Protein AF-0000000083681388 (afdb_homodimer)

Solvent-accessible surface area (backbone atoms only — not comparable to full-atom values): 16592 Å² total; per-residue (Å²): 127,52,36,58,48,80,38,60,66,46,70,80,53,80,26,41,36,34,19,36,30,42,31,74,87,40,78,47,36,31,37,36,15,14,23,80,80,47,11,24,42,32,35,26,33,61,81,77,55,39,79,72,49,76,41,78,66,55,19,16,23,26,14,38,42,68,40,76,86,48,66,34,39,38,36,23,18,28,83,58,80,48,92,85,58,45,40,26,37,34,24,36,56,90,80,60,45,76,77,48,67,42,76,81,64,95,48,38,28,36,21,42,28,50,38,61,85,36,45,38,36,36,36,22,24,62,77,30,34,34,39,32,29,39,74,62,51,74,79,75,70,70,83,68,76,50,58,45,46,46,60,38,48,60,60,58,64,72,64,78,120,128,53,36,56,51,79,39,61,66,48,70,81,54,81,27,40,37,35,18,37,29,44,31,72,88,40,78,47,36,30,36,37,15,15,24,80,79,46,11,24,43,30,35,26,33,61,80,76,57,40,79,72,49,74,41,81,64,53,18,16,24,26,14,37,43,66,42,75,86,47,66,33,38,37,38,23,17,28,83,57,79,47,92,84,59,46,40,26,36,34,25,36,56,89,80,60,45,76,77,47,67,43,77,82,65,96,48,36,28,36,21,41,28,48,38,60,86,38,46,36,36,37,36,22,23,62,79,27,34,34,40,32,28,39,73,63,53,74,78,72,71,69,83,69,76,52,58,46,47,46,57,40,48,60,57,57,63,71,63,78,118

Foldseek 3Di:
DDDPPDFADQPPAPADWQEKDQDPVDNQWIWTWGADVRQWIWIARRVVSDTPDIDRLQFGWQEWDAQPVFQKIKTAGADHPDPPHARIWIAHPPVRDTDDHHHDAPHGWHYWDADPVRQKMWTQGPVRDIDIDRDNDPDPPPPDPPPVVVVVVVVVVVPDD/DDPPPPFADQPPAPADWQEKDQDPVDNQWIWTWGADVRQWIWIGRRVVSDTPDIDRLQFGWQEWDAQPVAQKIKTAGADHPDPPHARIWIAHPPVRDTDDHHHDAPHGWHYWDADPV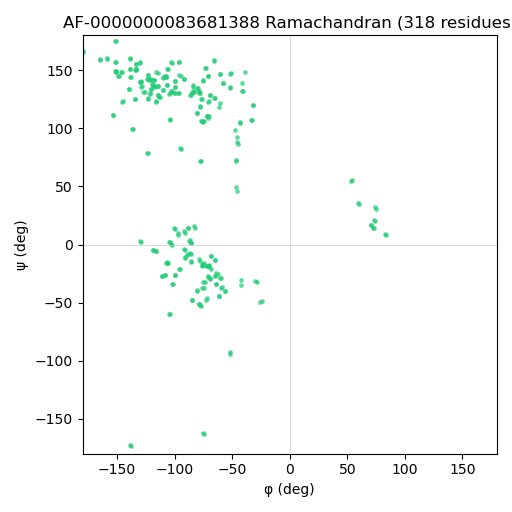RQKMWTQGPVRDIDIDRDNDPPPPPPPPPPVVVVVVVVVVVPDD

Organism: NCBI:txid97028

Structure (mmCIF, N/CA/C/O backbone):
data_AF-0000000083681388-model_v1
#
loop_
_entity.id
_entity.type
_entity.pdbx_description
1 polymer 'Cell division cycle 20.5 cofactor of APC complex-like'
#
loop_
_atom_site.group_PDB
_atom_site.id
_atom_site.type_symbol
_atom_site.label_atom_id
_atom_site.label_alt_id
_atom_site.label_comp_id
_atom_site.label_asym_id
_atom_site.label_entity_id
_atom_site.label_seq_id
_atom_site.pdbx_PDB_ins_code
_atom_site.Cartn_x
_atom_site.Cartn_y
_atom_site.Cartn_z
_atom_site.occupancy
_atom_site.B_iso_or_equiv
_atom_site.auth_seq_id
_atom_site.auth_comp_id
_atom_site.auth_asym_id
_atom_site.auth_atom_id
_atom_site.pdbx_PDB_model_num
ATOM 1 N N . MET A 1 1 ? -13.664 19.328 5.305 1 22.48 1 MET A N 1
ATOM 2 C CA . MET A 1 1 ? -13.195 17.969 5.566 1 22.48 1 MET A CA 1
ATOM 3 C C . MET A 1 1 ? -14.336 16.953 5.441 1 22.48 1 MET A C 1
ATOM 5 O O . MET A 1 1 ? -15.258 16.953 6.258 1 22.48 1 MET A O 1
ATOM 9 N N . TYR A 1 2 ? -14.945 16.656 4.312 1 31.7 2 TYR A N 1
ATOM 10 C CA . TYR A 1 2 ? -16.109 15.953 3.775 1 31.7 2 TYR A CA 1
ATOM 11 C C . TYR A 1 2 ? -16.359 14.656 4.535 1 31.7 2 TYR A C 1
ATOM 13 O O . TYR A 1 2 ? -15.453 14.117 5.18 1 31.7 2 TYR A O 1
ATOM 21 N N . SER A 1 3 ? -17.734 14.211 4.66 1 33.78 3 SER A N 1
ATOM 22 C CA . SER A 1 3 ? -18.406 13.102 5.328 1 33.78 3 SER A CA 1
ATOM 23 C C . SER A 1 3 ? -17.656 11.789 5.098 1 33.78 3 SER A C 1
ATOM 25 O O . SER A 1 3 ? -17.406 11.406 3.955 1 33.78 3 SER A O 1
ATOM 27 N N . SER A 1 4 ? -16.703 11.445 5.863 1 37.91 4 SER A N 1
ATOM 28 C CA . SER A 1 4 ? -16.078 10.125 5.898 1 37.91 4 SER A CA 1
ATOM 29 C C . SER A 1 4 ? -17.125 9.016 5.91 1 37.91 4 SER A C 1
ATOM 31 O O . SER A 1 4 ? -17.828 8.828 6.91 1 37.91 4 SER A O 1
ATOM 33 N N . ASN A 1 5 ? -18.219 9.047 5.039 1 39.97 5 ASN A N 1
ATOM 34 C CA . ASN A 1 5 ? -19.156 7.922 4.98 1 39.97 5 ASN A CA 1
ATOM 35 C C . ASN A 1 5 ? -18.453 6.594 5.23 1 39.97 5 ASN A C 1
ATOM 37 O O . ASN A 1 5 ? -17.344 6.375 4.734 1 39.97 5 ASN A O 1
ATOM 41 N N . PHE A 1 6 ? -18.766 6.082 6.484 1 46.38 6 PHE A N 1
ATOM 42 C CA . PHE A 1 6 ? -18.328 4.734 6.836 1 46.38 6 PHE A CA 1
ATOM 43 C C . PHE A 1 6 ? -18.656 3.756 5.711 1 46.38 6 PHE A C 1
ATOM 45 O O . PHE A 1 6 ? -19.781 3.697 5.234 1 46.38 6 PHE A O 1
ATOM 52 N N . LEU A 1 7 ? -17.797 3.438 4.902 1 49.69 7 LEU A N 1
ATOM 53 C CA . LEU A 1 7 ? -17.719 2.297 3.994 1 49.69 7 LEU A CA 1
ATOM 54 C C . LEU A 1 7 ? -17.938 0.989 4.746 1 49.69 7 LEU A C 1
ATOM 56 O O . LEU A 1 7 ? -17.859 0.955 5.977 1 49.69 7 LEU A O 1
ATOM 60 N N . HIS A 1 8 ? -18.516 -0.03 4.211 1 55.53 8 HIS A N 1
ATOM 61 C CA . HIS A 1 8 ? -18.641 -1.422 4.633 1 55.53 8 HIS A CA 1
ATOM 62 C C . HIS A 1 8 ? -17.406 -1.861 5.418 1 55.53 8 HIS A C 1
ATOM 64 O O . HIS A 1 8 ? -16.312 -1.312 5.23 1 55.53 8 HIS A O 1
ATOM 70 N N . CYS A 1 9 ? -17.719 -2.262 6.711 1 59 9 CYS A N 1
ATOM 71 C CA . CYS A 1 9 ? -16.688 -2.967 7.449 1 59 9 CYS A CA 1
ATOM 72 C C . CYS A 1 9 ? -16.578 -4.414 6.992 1 59 9 CYS A C 1
ATOM 74 O O . CYS A 1 9 ? -17.578 -5.125 6.922 1 59 9 CYS A O 1
ATOM 76 N N . PHE A 1 10 ? -15.539 -4.66 6.285 1 65.19 10 PHE A N 1
ATOM 77 C CA . PHE A 1 10 ? -15.266 -6.059 5.98 1 65.19 10 PHE A CA 1
ATOM 78 C C . PHE A 1 10 ? -14.773 -6.797 7.219 1 65.19 10 PHE A C 1
ATOM 80 O O . PHE A 1 10 ? -13.789 -6.387 7.84 1 65.19 10 PHE A O 1
ATOM 87 N N . LYS A 1 11 ? -15.641 -7.703 7.715 1 65.81 11 LYS A N 1
ATOM 88 C CA . LYS A 1 11 ? -15.289 -8.438 8.93 1 65.81 11 LYS A CA 1
ATOM 89 C C . LYS A 1 11 ? -14.789 -9.844 8.594 1 65.81 11 LYS A C 1
ATOM 91 O O . LYS A 1 11 ? -14.672 -10.695 9.477 1 65.81 11 LYS A O 1
ATOM 96 N N . ASP A 1 12 ? -14.492 -10.047 7.387 1 67.88 12 ASP A N 1
ATOM 97 C CA . ASP A 1 12 ? -14.227 -11.445 7.074 1 67.88 12 ASP A CA 1
ATOM 98 C C . ASP A 1 12 ? -12.742 -11.773 7.211 1 67.88 12 ASP A C 1
ATOM 100 O O . ASP A 1 12 ? -12.328 -12.922 7.012 1 67.88 12 ASP A O 1
ATOM 104 N N . HIS A 1 13 ? -11.953 -10.781 7.488 1 71.25 13 HIS A N 1
ATOM 105 C CA . HIS A 1 13 ? -10.578 -11.148 7.797 1 71.25 13 HIS A CA 1
ATOM 106 C C . HIS A 1 13 ? -10.453 -11.656 9.227 1 71.25 13 HIS A C 1
ATOM 108 O O . HIS A 1 13 ? -11.086 -11.117 10.141 1 71.25 13 HIS A O 1
ATOM 114 N N . ARG A 1 14 ? -9.836 -12.727 9.445 1 72.5 14 ARG A N 1
ATOM 115 C CA . ARG A 1 14 ? -9.625 -13.32 10.758 1 72.5 14 ARG A CA 1
ATOM 116 C C . ARG A 1 14 ? -8.383 -12.75 11.43 1 72.5 14 ARG A C 1
ATOM 118 O O . ARG A 1 14 ? -7.945 -13.242 12.469 1 72.5 14 ARG A O 1
ATOM 125 N N . ALA A 1 15 ? -7.738 -11.852 10.781 1 80.56 15 ALA A N 1
ATOM 126 C CA . ALA A 1 15 ? -6.547 -11.164 11.273 1 80.56 15 ALA A CA 1
ATOM 127 C C . ALA A 1 15 ? -6.449 -9.758 10.688 1 80.56 15 ALA A C 1
ATOM 129 O O . ALA A 1 15 ? -7.297 -9.344 9.898 1 80.56 15 ALA A O 1
ATOM 130 N N . ALA A 1 16 ? -5.445 -9.047 11.18 1 85.5 16 ALA A N 1
ATOM 131 C CA . ALA A 1 16 ? -5.211 -7.691 10.688 1 85.5 16 ALA A CA 1
ATOM 132 C C . ALA A 1 16 ? -5.129 -7.664 9.164 1 85.5 16 ALA A C 1
ATOM 134 O O . ALA A 1 16 ? -4.547 -8.562 8.547 1 85.5 16 ALA A O 1
ATOM 135 N N . VAL A 1 17 ? -5.781 -6.715 8.547 1 92.5 17 VAL A N 1
ATOM 136 C CA . VAL A 1 17 ? -5.625 -6.438 7.121 1 92.5 17 VAL A CA 1
ATOM 137 C C . VAL A 1 17 ? -4.324 -5.668 6.883 1 92.5 17 VAL A C 1
ATOM 139 O O . VAL A 1 17 ? -4.148 -4.562 7.398 1 92.5 17 VAL A O 1
ATOM 142 N N . LYS A 1 18 ? -3.41 -6.227 6.117 1 94.06 18 LYS A N 1
ATOM 143 C CA . LYS A 1 18 ? -2.072 -5.652 5.996 1 94.06 18 LYS A CA 1
ATOM 144 C C . LYS A 1 18 ? -1.884 -4.98 4.637 1 94.06 18 LYS A C 1
ATOM 146 O O . LYS A 1 18 ? -0.944 -4.207 4.449 1 94.06 18 LYS A O 1
ATOM 151 N N . ALA A 1 19 ? -2.725 -5.262 3.736 1 97.25 19 ALA A N 1
ATOM 152 C CA . ALA A 1 19 ? -2.594 -4.691 2.398 1 97.25 19 ALA A CA 1
ATOM 153 C C . ALA A 1 19 ? -3.965 -4.43 1.777 1 97.25 19 ALA A C 1
ATOM 155 O O . ALA A 1 19 ? -4.914 -5.176 2.025 1 97.25 19 ALA A O 1
ATOM 156 N N . LEU A 1 20 ? -4.008 -3.428 0.99 1 97.12 20 LEU A N 1
ATOM 157 C CA . LEU A 1 20 ? -5.18 -3.049 0.21 1 97.12 20 LEU A CA 1
ATOM 158 C C . LEU A 1 20 ? -4.781 -2.637 -1.203 1 97.12 20 LEU A C 1
ATOM 160 O O . LEU A 1 20 ? -3.754 -1.987 -1.398 1 97.12 20 LEU A O 1
ATOM 164 N N . ALA A 1 21 ? -5.602 -2.957 -2.133 1 98.31 21 ALA A N 1
ATOM 165 C CA . ALA A 1 21 ? -5.414 -2.494 -3.506 1 98.31 21 ALA A CA 1
ATOM 166 C C . ALA A 1 21 ? -6.746 -2.428 -4.25 1 98.31 21 ALA A C 1
ATOM 168 O O . ALA A 1 21 ? -7.348 -3.461 -4.547 1 98.31 21 ALA A O 1
ATOM 169 N N . TRP A 1 22 ? -7.156 -1.241 -4.539 1 97 22 TRP A N 1
ATOM 170 C CA . TRP A 1 22 ? -8.375 -1.052 -5.324 1 97 22 TRP A CA 1
ATOM 171 C C . TRP A 1 22 ? -8.109 -1.304 -6.805 1 97 22 TRP A C 1
ATOM 173 O O . TRP A 1 22 ? -7.152 -0.768 -7.371 1 97 22 TRP A O 1
ATOM 183 N N . CYS A 1 23 ? -8.984 -2.133 -7.387 1 96.69 23 CYS A N 1
ATOM 184 C CA . CYS A 1 23 ? -8.781 -2.533 -8.773 1 96.69 23 CYS A CA 1
ATOM 185 C C . CYS A 1 23 ? -8.906 -1.337 -9.711 1 96.69 23 CYS A C 1
ATOM 187 O O . CYS A 1 23 ? -9.914 -0.632 -9.695 1 96.69 23 CYS A O 1
ATOM 189 N N . PRO A 1 24 ? -7.879 -1.09 -10.57 1 94.19 24 PRO A N 1
ATOM 190 C CA . PRO A 1 24 ? -7.906 0.104 -11.414 1 94.19 24 PRO A CA 1
ATOM 191 C C . PRO A 1 24 ? -8.883 -0.025 -12.586 1 94.19 24 PRO A C 1
ATOM 193 O O . PRO A 1 24 ? -9.281 0.982 -13.18 1 94.19 24 PRO A O 1
ATOM 196 N N . TYR A 1 25 ? -9.289 -1.147 -12.922 1 91.38 25 TYR A N 1
ATOM 197 C CA . TYR A 1 25 ? -10.109 -1.286 -14.117 1 91.38 25 TYR A CA 1
ATOM 198 C C . TYR A 1 25 ? -11.5 -1.793 -13.758 1 91.38 25 TYR A C 1
ATOM 200 O O . TYR A 1 25 ? -12.352 -1.958 -14.641 1 91.38 25 TYR A O 1
ATOM 208 N N . ASP A 1 26 ? -11.742 -2.127 -12.562 1 93.06 26 ASP A N 1
ATOM 209 C CA . ASP A 1 26 ? -13.055 -2.496 -12.047 1 93.06 26 ASP A CA 1
ATOM 210 C C . ASP A 1 26 ? -13.312 -1.842 -10.688 1 93.06 26 ASP A C 1
ATOM 212 O O . ASP A 1 26 ? -12.914 -2.373 -9.648 1 93.06 26 ASP A O 1
ATOM 216 N N . SER A 1 27 ? -14.016 -0.81 -10.641 1 92.88 27 SER A N 1
ATOM 217 C CA . SER A 1 27 ? -14.188 0.011 -9.445 1 92.88 27 SER A CA 1
ATOM 218 C C . SER A 1 27 ? -14.977 -0.731 -8.367 1 92.88 27 SER A C 1
ATOM 220 O O . SER A 1 27 ? -15.016 -0.305 -7.215 1 92.88 27 SER A O 1
ATOM 222 N N . ALA A 1 28 ? -15.531 -1.827 -8.68 1 93 28 ALA A N 1
ATOM 223 C CA . ALA A 1 28 ? -16.312 -2.596 -7.715 1 93 28 ALA A CA 1
ATOM 224 C C . ALA A 1 28 ? -15.422 -3.576 -6.953 1 93 28 ALA A C 1
ATOM 226 O O . ALA A 1 28 ? -15.852 -4.176 -5.965 1 93 28 ALA A O 1
ATOM 227 N N . VAL A 1 29 ? -14.219 -3.711 -7.363 1 95.56 29 VAL A N 1
ATOM 228 C CA . VAL A 1 29 ? -13.398 -4.785 -6.805 1 95.56 29 VAL A CA 1
ATOM 229 C C . VAL A 1 29 ? -12.266 -4.191 -5.973 1 95.56 29 VAL A C 1
ATOM 231 O O . VAL A 1 29 ? -11.531 -3.322 -6.441 1 95.56 29 VAL A O 1
ATOM 234 N N . LEU A 1 30 ? -12.18 -4.66 -4.742 1 95.75 30 LEU A N 1
ATOM 235 C CA . LEU A 1 30 ? -11.102 -4.336 -3.809 1 95.75 30 LEU A CA 1
ATOM 236 C C . LEU A 1 30 ? -10.383 -5.602 -3.354 1 95.75 30 LEU A C 1
ATOM 238 O O . LEU A 1 30 ? -11.016 -6.582 -2.973 1 95.75 30 LEU A O 1
ATOM 242 N N . ALA A 1 31 ? -9.062 -5.547 -3.447 1 97.31 31 ALA A N 1
ATOM 243 C CA . ALA A 1 31 ? -8.266 -6.652 -2.92 1 97.31 31 ALA A CA 1
ATOM 244 C C . ALA A 1 31 ? -7.699 -6.312 -1.547 1 97.31 31 ALA A C 1
ATOM 246 O O . ALA A 1 31 ? -7.285 -5.176 -1.305 1 97.31 31 ALA A O 1
ATOM 247 N N . SER A 1 32 ? -7.688 -7.289 -0.66 1 95.94 32 SER A N 1
ATOM 248 C CA . SER A 1 32 ? -7.062 -7.137 0.651 1 95.94 32 SER A CA 1
ATOM 249 C C . SER A 1 32 ? -6.18 -8.336 0.983 1 95.94 32 SER A C 1
ATOM 251 O O . SER A 1 32 ? -6.355 -9.422 0.424 1 95.94 32 SER A O 1
ATOM 253 N N . GLY A 1 33 ? -5.184 -8.086 1.757 1 96.12 33 GLY A N 1
ATOM 254 C CA . GLY A 1 33 ? -4.266 -9.117 2.225 1 96.12 33 GLY A CA 1
ATOM 255 C C . GLY A 1 33 ? -4.25 -9.258 3.734 1 96.12 33 GLY A C 1
ATOM 256 O O . GLY A 1 33 ? -4.188 -8.266 4.457 1 96.12 33 GLY A O 1
ATOM 257 N N . GLY A 1 34 ? -4.246 -10.5 4.145 1 93.75 34 GLY A N 1
ATOM 258 C CA . GLY A 1 34 ? -4.316 -10.789 5.566 1 93.75 34 GLY A CA 1
ATOM 259 C C . GLY A 1 34 ? -2.957 -11.031 6.195 1 93.75 34 GLY A C 1
ATOM 260 O O . GLY A 1 34 ? -2.027 -11.477 5.52 1 93.75 34 GLY A O 1
ATOM 261 N N . GLY A 1 35 ? -2.879 -10.844 7.441 1 92.44 35 GLY A N 1
ATOM 262 C CA . GLY A 1 35 ? -1.672 -11.102 8.211 1 92.44 35 GLY A CA 1
ATOM 263 C C . GLY A 1 35 ? -1.422 -12.586 8.438 1 92.44 35 GLY A C 1
ATOM 264 O O . GLY A 1 35 ? -1.953 -13.43 7.715 1 92.44 35 GLY A O 1
ATOM 265 N N . THR A 1 36 ? -0.554 -12.844 9.43 1 91.62 36 THR A N 1
ATOM 266 C CA . THR A 1 36 ? -0.012 -14.172 9.68 1 91.62 36 THR A CA 1
ATOM 267 C C . THR A 1 36 ? -1.133 -15.164 9.977 1 91.62 36 THR A C 1
ATOM 269 O O . THR A 1 36 ? -1.088 -16.312 9.531 1 91.62 36 THR A O 1
ATOM 272 N N . ASP A 1 37 ? -2.146 -14.766 10.664 1 91.19 37 ASP A N 1
ATOM 273 C CA . ASP A 1 37 ? -3.186 -15.695 11.094 1 91.19 37 ASP A CA 1
ATOM 274 C C . ASP A 1 37 ? -4.242 -15.875 10.008 1 91.19 37 ASP A C 1
ATOM 276 O O . ASP A 1 37 ? -5.043 -16.812 10.07 1 91.19 37 ASP A O 1
ATOM 280 N N . ASP A 1 38 ? -4.344 -15.102 9.008 1 90.31 38 ASP A N 1
ATOM 281 C CA . ASP A 1 38 ? -5.297 -15.188 7.902 1 90.31 38 ASP A CA 1
ATOM 282 C C . ASP A 1 38 ? -4.625 -15.711 6.633 1 90.31 38 ASP A C 1
ATOM 284 O O . ASP A 1 38 ? -4.996 -16.766 6.117 1 90.31 38 ASP A O 1
ATOM 288 N N . ARG A 1 39 ? -3.555 -14.992 6.082 1 94.94 39 ARG A N 1
ATOM 289 C CA . ARG A 1 39 ? -2.652 -15.383 5 1 94.94 39 ARG A CA 1
ATOM 290 C C . ARG A 1 39 ? -3.363 -15.352 3.652 1 94.94 39 ARG A C 1
ATOM 292 O O . ARG A 1 39 ? -2.848 -15.867 2.66 1 94.94 39 ARG A O 1
ATOM 299 N N . CYS A 1 40 ? -4.516 -14.75 3.559 1 95.62 40 CYS A N 1
ATOM 300 C CA . CYS A 1 40 ? -5.316 -14.828 2.34 1 95.62 40 CYS A CA 1
ATOM 301 C C . CYS A 1 40 ? -5.301 -13.5 1.594 1 95.62 40 CYS A C 1
ATOM 303 O O . CYS A 1 40 ? -5.273 -12.438 2.213 1 95.62 40 CYS A O 1
ATOM 305 N N . ILE A 1 41 ? -5.316 -13.648 0.329 1 97.06 41 ILE A N 1
ATOM 306 C CA . ILE A 1 41 ? -5.816 -12.562 -0.505 1 97.06 41 ILE A CA 1
ATOM 307 C C . ILE A 1 41 ? -7.332 -12.672 -0.651 1 97.06 41 ILE A C 1
ATOM 309 O O . ILE A 1 41 ? -7.848 -13.734 -1.009 1 97.06 41 ILE A O 1
ATOM 313 N N . LYS A 1 42 ? -7.98 -11.656 -0.397 1 95.25 42 LYS A N 1
ATOM 314 C CA . LYS A 1 42 ? -9.43 -11.625 -0.588 1 95.25 42 LYS A CA 1
ATOM 315 C C . LYS A 1 42 ? -9.828 -10.531 -1.581 1 95.25 42 LYS A C 1
ATOM 317 O O . LYS A 1 42 ? -9.266 -9.438 -1.565 1 95.25 42 LYS A O 1
ATOM 322 N N . LEU A 1 43 ? -10.672 -10.906 -2.461 1 95.56 43 LEU A N 1
ATOM 323 C CA . LEU A 1 43 ? -11.336 -9.922 -3.314 1 95.56 43 LEU A CA 1
ATOM 324 C C . LEU A 1 43 ? -12.734 -9.609 -2.797 1 95.56 43 LEU A C 1
ATOM 326 O O . LEU A 1 43 ? -13.484 -10.516 -2.422 1 95.56 43 LEU A O 1
ATOM 330 N N . TRP A 1 44 ? -12.992 -8.336 -2.795 1 92.38 44 TRP A N 1
ATOM 331 C CA . TRP A 1 44 ? -14.273 -7.863 -2.285 1 92.38 44 TRP A CA 1
ATOM 332 C C . TRP A 1 44 ? -15.039 -7.102 -3.361 1 92.38 44 TRP A C 1
ATOM 334 O O . TRP A 1 44 ? -14.438 -6.402 -4.184 1 92.38 44 TRP A O 1
ATOM 344 N N . ASN A 1 45 ? -16.391 -7.32 -3.355 1 90.25 45 ASN A N 1
ATOM 345 C CA . ASN A 1 45 ? -17.234 -6.312 -3.984 1 90.25 45 ASN A CA 1
ATOM 346 C C . ASN A 1 45 ? -17.359 -5.062 -3.117 1 90.25 45 ASN A C 1
ATOM 348 O O . ASN A 1 45 ? -18.031 -5.086 -2.08 1 90.25 45 ASN A O 1
ATOM 352 N N . ALA A 1 46 ? -16.734 -4.066 -3.486 1 85.31 46 ALA A N 1
ATOM 353 C CA . ALA A 1 46 ? -16.625 -2.857 -2.676 1 85.31 46 ALA A CA 1
ATOM 354 C C . ALA A 1 46 ? -17.984 -2.193 -2.494 1 85.31 46 ALA A C 1
ATOM 356 O O . ALA A 1 46 ? -18.219 -1.521 -1.488 1 85.31 46 ALA A O 1
ATOM 357 N N . GLN A 1 47 ? -18.828 -2.369 -3.367 1 81.31 47 GLN A N 1
ATOM 358 C CA . GLN A 1 47 ? -20.156 -1.756 -3.324 1 81.31 47 GLN A CA 1
ATOM 359 C C . GLN A 1 47 ? -21.094 -2.535 -2.406 1 81.31 47 GLN A C 1
ATOM 361 O O . GLN A 1 47 ? -21.828 -1.943 -1.625 1 81.31 47 GLN A O 1
ATOM 366 N N . LYS A 1 48 ? -20.969 -3.797 -2.459 1 81.38 48 LYS A N 1
ATOM 367 C CA . LYS A 1 4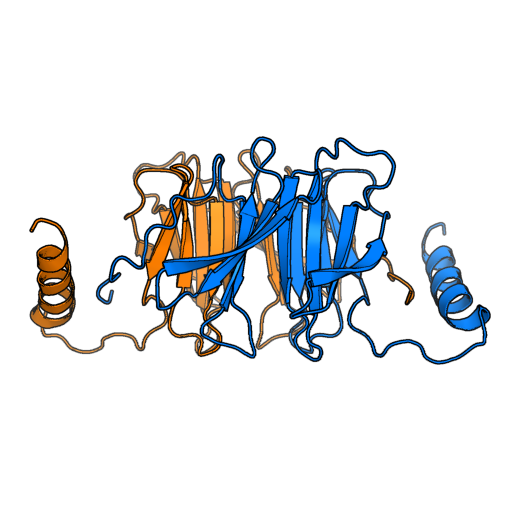8 ? -21.891 -4.645 -1.712 1 81.38 48 LYS A CA 1
ATOM 368 C C . LYS A 1 48 ? -21.297 -5.055 -0.368 1 81.38 48 LYS A C 1
ATOM 370 O O . LYS A 1 48 ? -22.016 -5.488 0.532 1 81.38 48 LYS A O 1
ATOM 375 N N . GLY A 1 49 ? -20.016 -4.973 -0.311 1 81.25 49 GLY A N 1
ATOM 376 C CA . GLY A 1 49 ? -19.344 -5.398 0.908 1 81.25 49 GLY A CA 1
ATOM 377 C C . GLY A 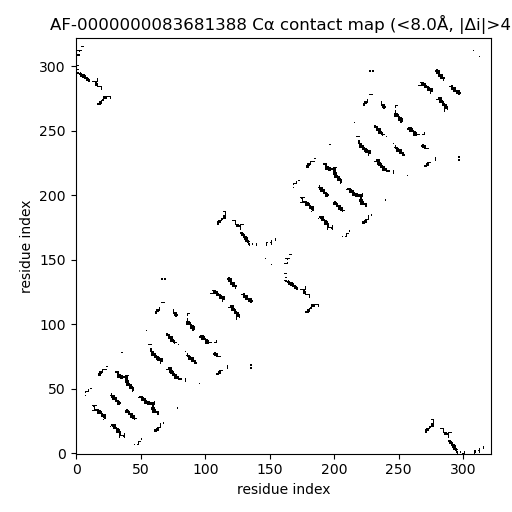1 49 ? -19.297 -6.906 1.068 1 81.25 49 GLY A C 1
ATOM 378 O O . GLY A 1 49 ? -19.422 -7.422 2.182 1 81.25 49 GLY A O 1
ATOM 379 N N . THR A 1 50 ? -19.25 -7.547 -0.002 1 85.81 50 THR A N 1
ATOM 380 C CA . THR A 1 50 ? -19.219 -9.008 0.041 1 85.81 50 THR A CA 1
ATOM 381 C C . THR A 1 50 ? -17.891 -9.539 -0.5 1 85.81 50 THR A C 1
ATOM 383 O O . THR A 1 50 ? -17.312 -8.945 -1.405 1 85.81 50 THR A O 1
ATOM 386 N N . ASN A 1 51 ? -17.531 -10.664 0.107 1 90.44 51 ASN A N 1
ATOM 387 C CA . ASN A 1 51 ? -16.328 -11.352 -0.349 1 90.44 51 ASN A CA 1
ATOM 388 C C . ASN A 1 51 ? -16.578 -12.109 -1.652 1 90.44 51 ASN A C 1
ATOM 390 O O . ASN A 1 51 ? -17.531 -12.891 -1.754 1 90.44 51 ASN A O 1
ATOM 394 N N . ILE A 1 52 ? -15.781 -11.844 -2.68 1 92.56 52 ILE A N 1
ATOM 395 C CA . ILE A 1 52 ? -15.883 -12.492 -3.98 1 92.56 52 ILE A CA 1
ATOM 396 C C . ILE A 1 52 ? -15.102 -13.812 -3.957 1 92.56 52 ILE A C 1
ATOM 398 O O . ILE A 1 52 ? -15.609 -14.844 -4.402 1 92.56 52 ILE A O 1
ATOM 402 N N . CYS A 1 53 ? -13.891 -13.82 -3.479 1 93.94 53 CYS A N 1
ATOM 403 C CA . CYS A 1 53 ? -13.07 -15.023 -3.365 1 93.94 53 CYS A CA 1
ATOM 404 C C . CYS A 1 53 ? -11.969 -14.828 -2.322 1 93.94 53 CYS A C 1
ATOM 406 O O . CYS A 1 53 ? -11.711 -13.711 -1.89 1 93.94 53 CYS A O 1
ATOM 408 N N . SER A 1 54 ? -11.453 -15.914 -1.862 1 95.38 54 SER A N 1
ATOM 409 C CA . SER A 1 54 ? -10.367 -15.984 -0.896 1 95.38 54 SER A CA 1
ATOM 410 C C . SER A 1 54 ? -9.312 -17 -1.321 1 95.38 54 SER A C 1
ATOM 412 O O . SER A 1 54 ? -9.641 -18.172 -1.578 1 95.38 54 SER A O 1
ATOM 414 N N . ILE A 1 55 ? -8.102 -16.516 -1.382 1 95.94 55 ILE A N 1
ATOM 415 C CA . ILE A 1 55 ? -6.992 -17.375 -1.788 1 95.94 55 ILE A CA 1
ATOM 416 C C . ILE A 1 55 ? -6 -17.516 -0.636 1 95.94 55 ILE A C 1
ATOM 418 O O . ILE A 1 55 ? -5.461 -16.516 -0.148 1 95.94 55 ILE A O 1
ATOM 422 N N . ASP A 1 56 ? -5.773 -18.703 -0.266 1 95.44 56 ASP A N 1
ATOM 423 C CA . ASP A 1 56 ? -4.73 -18.938 0.728 1 95.44 56 ASP A CA 1
ATOM 424 C C . ASP A 1 56 ? -3.346 -18.938 0.085 1 95.44 56 ASP A C 1
ATOM 426 O O . ASP A 1 56 ? -3.008 -19.844 -0.679 1 95.44 56 ASP A O 1
ATOM 430 N N . THR A 1 57 ? -2.574 -17.969 0.432 1 95.5 57 THR A N 1
ATOM 431 C CA . THR A 1 57 ? -1.247 -17.859 -0.165 1 95.5 57 THR A CA 1
ATOM 432 C C . THR A 1 57 ? -0.214 -18.609 0.672 1 95.5 57 THR A C 1
ATOM 434 O O . THR A 1 57 ? 0.947 -18.734 0.275 1 95.5 57 THR A O 1
ATOM 437 N N . LYS A 1 58 ? -0.589 -19.047 1.894 1 95.19 58 LYS A N 1
ATOM 438 C CA . LYS A 1 58 ? 0.26 -19.766 2.842 1 95.19 58 LYS A CA 1
ATOM 439 C C . LYS A 1 58 ? 1.326 -18.844 3.43 1 95.19 58 LYS A C 1
ATOM 441 O O . LYS A 1 58 ? 2.336 -19.312 3.959 1 95.19 58 LYS A O 1
ATOM 446 N N . ALA A 1 59 ? 1.158 -17.578 3.305 1 95.69 59 ALA A N 1
ATOM 447 C CA . ALA A 1 59 ? 2.066 -16.562 3.838 1 95.69 59 ALA A CA 1
ATOM 448 C C . ALA A 1 59 ? 1.32 -15.273 4.164 1 95.69 59 ALA A C 1
ATOM 450 O O . ALA A 1 59 ? 0.231 -15.031 3.641 1 95.69 59 ALA A O 1
ATOM 451 N N . GLN A 1 60 ? 1.886 -14.477 5.055 1 95.19 60 GLN A N 1
ATOM 452 C CA . GLN A 1 60 ? 1.343 -13.141 5.277 1 95.19 60 GLN A CA 1
ATOM 453 C C . GLN A 1 60 ? 1.338 -12.328 3.984 1 95.19 60 GLN A C 1
ATOM 455 O O . GLN A 1 60 ? 2.293 -12.383 3.207 1 95.19 60 GLN A O 1
ATOM 460 N N . VAL A 1 61 ? 0.273 -11.578 3.734 1 96.44 61 VAL A N 1
ATOM 461 C CA . VAL A 1 61 ? 0.18 -10.719 2.557 1 96.44 61 VAL A CA 1
ATOM 462 C C . VAL A 1 61 ? 0.396 -9.266 2.961 1 96.44 61 VAL A C 1
ATOM 464 O O . VAL A 1 61 ? -0.509 -8.625 3.5 1 96.44 61 VAL A O 1
ATOM 467 N N . CYS A 1 62 ? 1.583 -8.703 2.604 1 96.75 62 CYS A N 1
ATOM 468 C CA . CYS A 1 62 ? 2.008 -7.414 3.137 1 96.75 62 CYS A CA 1
ATOM 469 C C . CYS A 1 62 ? 1.884 -6.32 2.08 1 96.75 62 CYS A C 1
ATOM 471 O O . CYS A 1 62 ? 1.923 -5.133 2.402 1 96.75 62 CYS A O 1
ATOM 473 N N . GLY A 1 63 ? 1.757 -6.652 0.863 1 97.69 63 GLY A N 1
ATOM 474 C CA . GLY A 1 63 ? 1.614 -5.711 -0.236 1 97.69 63 GLY A CA 1
ATOM 475 C C . GLY A 1 63 ? 0.77 -6.25 -1.376 1 97.69 63 GLY A C 1
ATOM 476 O O . GLY A 1 63 ? 0.823 -7.441 -1.686 1 97.69 63 GLY A O 1
ATOM 477 N N . LEU A 1 64 ? 0.064 -5.383 -1.956 1 98.44 64 LEU A N 1
ATOM 478 C CA . LEU A 1 64 ? -0.743 -5.672 -3.137 1 98.44 64 LEU A CA 1
ATOM 479 C C . LEU A 1 64 ? -0.655 -4.531 -4.145 1 98.44 64 LEU A C 1
ATOM 481 O O . LEU A 1 64 ? -0.69 -3.357 -3.77 1 98.44 64 LEU A O 1
ATOM 485 N N . GLN A 1 65 ? -0.458 -4.898 -5.363 1 97.94 65 GLN A N 1
ATOM 486 C CA . GLN A 1 65 ? -0.44 -3.914 -6.441 1 97.94 65 GLN A CA 1
ATOM 487 C C . GLN A 1 65 ? -1.029 -4.492 -7.727 1 97.94 65 GLN A C 1
ATOM 489 O O . GLN A 1 65 ? -0.546 -5.508 -8.234 1 97.94 65 GLN A O 1
ATOM 494 N N . TRP A 1 66 ? -2.064 -3.836 -8.258 1 97.69 66 TRP A N 1
ATOM 495 C CA . TRP A 1 66 ? -2.607 -4.223 -9.555 1 97.69 66 TRP A CA 1
ATOM 496 C C . TRP A 1 66 ? -1.691 -3.771 -10.688 1 97.69 66 TRP A C 1
ATOM 498 O O . TRP A 1 66 ? -1.128 -2.674 -10.641 1 97.69 66 TRP A O 1
ATOM 508 N N . ASN A 1 67 ? -1.6 -4.652 -11.695 1 94.75 67 ASN A N 1
ATOM 509 C CA . ASN A 1 67 ? -1.001 -4.227 -12.953 1 94.75 67 ASN A CA 1
ATOM 510 C C . ASN A 1 67 ? -1.908 -3.258 -13.703 1 94.75 67 ASN A C 1
ATOM 512 O O . ASN A 1 67 ? -3.053 -3.588 -14.016 1 94.75 67 ASN A O 1
ATOM 516 N N . LYS A 1 68 ? -1.354 -2.139 -13.953 1 92.81 68 LYS A N 1
ATOM 517 C CA . LYS A 1 68 ? -2.143 -1.088 -14.594 1 92.81 68 LYS A CA 1
ATOM 518 C C . LYS A 1 68 ? -2.482 -1.453 -16.031 1 92.81 68 LYS A C 1
ATOM 520 O O . LYS A 1 68 ? -3.441 -0.928 -16.609 1 92.81 68 LYS A O 1
ATOM 525 N N . HIS A 1 69 ? -1.788 -2.322 -16.641 1 91.12 69 HIS A N 1
ATOM 526 C CA . HIS A 1 69 ? -1.896 -2.568 -18.078 1 91.12 69 HIS A CA 1
ATOM 527 C C . HIS A 1 69 ? -2.525 -3.928 -18.359 1 91.12 69 HIS A C 1
ATOM 529 O O . HIS A 1 69 ? -3.131 -4.133 -19.406 1 91.12 69 HIS A O 1
ATOM 535 N N . TYR A 1 70 ? -2.365 -4.828 -17.438 1 91.25 70 TYR A N 1
ATOM 536 C CA . TYR A 1 70 ? -2.877 -6.184 -17.609 1 91.25 70 TYR A CA 1
ATOM 537 C C . TYR A 1 70 ? -3.691 -6.617 -16.391 1 91.25 70 TYR A C 1
ATOM 539 O O . TYR A 1 70 ? -3.502 -6.098 -15.289 1 91.25 70 TYR A O 1
ATOM 547 N N . LYS A 1 71 ? -4.539 -7.555 -16.625 1 95.19 71 LYS A N 1
ATOM 548 C CA . LYS A 1 71 ? -5.398 -8.039 -15.539 1 95.19 71 LYS A CA 1
ATOM 549 C C . LYS A 1 71 ? -4.641 -8.984 -14.617 1 95.19 71 LYS A C 1
ATOM 551 O O . LYS A 1 71 ? -4.875 -10.195 -14.641 1 95.19 71 LYS A O 1
ATOM 556 N N . GLU A 1 72 ? -3.744 -8.383 -13.844 1 95.5 72 GLU A N 1
ATOM 557 C CA . GLU A 1 72 ? -2.893 -9.133 -12.922 1 95.5 72 GLU A CA 1
ATOM 558 C C . GLU A 1 72 ? -2.764 -8.406 -11.578 1 95.5 72 GLU A C 1
ATOM 560 O O . GLU A 1 72 ? -2.912 -7.184 -11.516 1 95.5 72 GLU A O 1
ATOM 565 N N . LEU A 1 73 ? -2.568 -9.219 -10.555 1 97.31 73 LEU A N 1
ATOM 566 C CA . LEU A 1 73 ? -2.332 -8.711 -9.203 1 97.31 73 LEU A CA 1
ATOM 567 C C . LEU A 1 73 ? -1.008 -9.234 -8.656 1 97.31 73 LEU A C 1
ATOM 569 O O . LEU A 1 73 ? -0.734 -10.43 -8.711 1 97.31 73 LEU A O 1
ATOM 573 N N . LEU A 1 74 ? -0.155 -8.336 -8.227 1 97.19 74 LEU A N 1
ATOM 574 C CA . LEU A 1 74 ? 1.098 -8.688 -7.57 1 97.19 74 LEU A CA 1
ATOM 575 C C . LEU A 1 74 ? 0.946 -8.648 -6.051 1 97.19 74 LEU A C 1
ATOM 577 O O . LEU A 1 74 ? 0.386 -7.695 -5.508 1 97.19 74 LEU A O 1
ATOM 581 N N . SER A 1 75 ? 1.365 -9.68 -5.379 1 97.44 75 SER A N 1
ATOM 582 C CA . SER A 1 75 ? 1.37 -9.711 -3.92 1 97.44 75 SER A CA 1
ATOM 583 C C . SER A 1 75 ? 2.787 -9.852 -3.375 1 97.44 75 SER A C 1
ATOM 585 O O . SER A 1 75 ? 3.639 -10.484 -4.008 1 97.44 75 SER A O 1
ATOM 587 N N . GLY A 1 76 ? 3.076 -9.18 -2.303 1 96.88 76 GLY A N 1
ATOM 588 C CA . GLY A 1 76 ? 4.293 -9.344 -1.524 1 96.88 76 GLY A CA 1
ATOM 589 C C . GLY A 1 76 ? 4.059 -10.039 -0.194 1 96.88 76 GLY A C 1
ATOM 590 O O . GLY A 1 76 ? 3.047 -9.797 0.467 1 96.88 76 GLY A O 1
ATOM 591 N N . HIS A 1 77 ? 5.035 -10.859 0.213 1 96.69 77 HIS A N 1
ATOM 592 C CA . HIS A 1 77 ? 4.754 -11.773 1.312 1 96.69 77 HIS A CA 1
ATOM 593 C C . HIS A 1 77 ? 5.883 -11.766 2.338 1 96.69 77 HIS A C 1
ATOM 595 O O . HIS A 1 77 ? 7.016 -11.391 2.02 1 96.69 77 HIS A O 1
ATOM 601 N N . GLY A 1 78 ? 5.438 -12.148 3.537 1 94.44 78 GLY A N 1
ATOM 602 C CA . GLY A 1 78 ? 6.332 -12.484 4.633 1 94.44 78 GLY A CA 1
ATOM 603 C C . GLY A 1 78 ? 5.879 -13.703 5.418 1 94.44 78 GLY A C 1
ATOM 604 O O . GLY A 1 78 ? 4.75 -14.172 5.246 1 94.44 78 GLY A O 1
ATOM 605 N N . TYR A 1 79 ? 6.867 -14.312 6.168 1 93.56 79 TYR A N 1
ATOM 606 C CA . TYR A 1 79 ? 6.582 -15.406 7.09 1 93.56 79 TYR A CA 1
ATOM 607 C C . TYR A 1 79 ? 5.828 -16.531 6.383 1 93.56 79 TYR A C 1
ATOM 609 O O . TYR A 1 79 ? 4.781 -16.984 6.859 1 93.56 79 TYR A O 1
ATOM 617 N N . SER A 1 80 ? 6.309 -17.031 5.367 1 91.06 80 SER A N 1
ATOM 618 C CA . SER A 1 80 ? 5.695 -18.125 4.609 1 91.06 80 SER A CA 1
ATOM 619 C C . SER A 1 80 ? 5.773 -19.438 5.375 1 91.06 80 SER A C 1
ATOM 621 O O . SER A 1 80 ? 6.758 -19.703 6.074 1 91.06 80 SER A O 1
ATOM 623 N N . THR A 1 81 ? 4.816 -20.281 5.273 1 88.81 81 THR A N 1
ATOM 624 C CA . THR A 1 81 ? 4.781 -21.609 5.898 1 88.81 81 THR A CA 1
ATOM 625 C C . THR A 1 81 ? 5.035 -22.703 4.863 1 88.81 81 THR A C 1
ATOM 627 O O . THR A 1 81 ? 4.887 -23.891 5.164 1 88.81 81 THR A O 1
ATOM 630 N N . SER A 1 82 ? 5.277 -22.344 3.68 1 84.38 82 SER A N 1
ATOM 631 C CA . SER A 1 82 ? 5.52 -23.312 2.617 1 84.38 82 SER A CA 1
ATOM 632 C C . SER A 1 82 ? 6.871 -23.062 1.947 1 84.38 82 SER A C 1
ATOM 634 O O . SER A 1 82 ? 7.262 -21.922 1.729 1 84.38 82 SER A O 1
ATOM 636 N N . ALA A 1 83 ? 7.559 -24.094 1.587 1 76.56 83 ALA A N 1
ATOM 637 C CA . ALA A 1 83 ? 8.859 -24.031 0.916 1 76.56 83 ALA A CA 1
ATOM 638 C C . ALA A 1 83 ? 8.711 -23.516 -0.516 1 76.56 83 ALA A C 1
ATOM 640 O O . ALA A 1 83 ? 9.664 -23.016 -1.103 1 76.56 83 ALA A O 1
ATOM 641 N N . GLU A 1 84 ? 7.52 -23.562 -1.062 1 72 84 GLU A N 1
ATOM 642 C CA . GLU A 1 84 ? 7.289 -23.203 -2.459 1 72 84 GLU A CA 1
ATOM 643 C C . GLU A 1 84 ? 6.805 -21.766 -2.588 1 72 84 GLU A C 1
ATOM 645 O O . GLU A 1 84 ? 6.527 -21.297 -3.693 1 72 84 GLU A O 1
ATOM 650 N N . SER A 1 85 ? 6.926 -21.141 -1.382 1 76.81 85 SER A N 1
ATOM 651 C CA . SER A 1 85 ? 6.355 -19.797 -1.446 1 76.81 85 SER A CA 1
ATOM 652 C C . SER A 1 85 ? 7.359 -18.781 -2.002 1 76.81 85 SER A C 1
ATOM 654 O O . SER A 1 85 ? 8.57 -18.969 -1.863 1 76.81 85 SER A O 1
ATOM 656 N N . SER A 1 86 ? 6.926 -17.984 -2.834 1 86.62 86 SER A N 1
ATOM 657 C CA . SER A 1 86 ? 7.699 -16.859 -3.352 1 86.62 86 SER A CA 1
ATOM 658 C C . SER A 1 86 ? 7.406 -15.578 -2.576 1 86.62 86 SER A C 1
ATOM 660 O O . SER A 1 86 ? 6.305 -15.398 -2.059 1 86.62 86 SER A O 1
ATOM 662 N N . GLN A 1 87 ? 8.391 -14.727 -2.395 1 90 87 GLN A N 1
ATOM 663 C CA . GLN A 1 87 ? 8.234 -13.461 -1.69 1 90 87 GLN A CA 1
ATOM 664 C C . GLN A 1 87 ? 7.281 -12.531 -2.436 1 90 87 GLN A C 1
ATOM 666 O O . GLN A 1 87 ? 6.59 -11.719 -1.818 1 90 87 GLN A O 1
ATOM 671 N N . MET A 1 88 ? 7.336 -12.648 -3.76 1 93.69 88 MET A N 1
ATOM 672 C CA . MET A 1 88 ? 6.375 -11.93 -4.594 1 93.69 88 MET A CA 1
ATOM 673 C C . MET A 1 88 ? 5.707 -12.875 -5.586 1 93.69 88 MET A C 1
ATOM 675 O O . MET A 1 88 ? 6.375 -13.711 -6.199 1 93.69 88 MET A O 1
ATOM 679 N N . CYS A 1 89 ? 4.391 -12.773 -5.758 1 94.69 89 CYS A N 1
ATOM 680 C CA . CYS A 1 89 ? 3.611 -13.648 -6.621 1 94.69 89 CYS A CA 1
ATOM 681 C C . CYS A 1 89 ? 2.713 -12.844 -7.555 1 94.69 89 CYS A C 1
ATOM 683 O O . CYS A 1 89 ? 2.115 -11.852 -7.141 1 94.69 89 CYS A O 1
ATOM 685 N N . LEU A 1 90 ? 2.643 -13.32 -8.773 1 93.75 90 LEU A N 1
ATOM 686 C CA . LEU A 1 90 ? 1.755 -12.719 -9.758 1 93.75 90 LEU A CA 1
ATOM 687 C C . LEU A 1 90 ? 0.523 -13.586 -9.992 1 93.75 90 LEU A C 1
ATOM 689 O O . LEU A 1 90 ? 0.643 -14.797 -10.211 1 93.75 90 LEU A O 1
ATOM 693 N N . TRP A 1 91 ? -0.629 -12.961 -9.914 1 96 91 TRP A N 1
ATOM 694 C CA . TRP A 1 91 ? -1.912 -13.641 -10.055 1 96 91 TRP A CA 1
ATOM 695 C C . TRP A 1 91 ? -2.672 -13.125 -11.273 1 96 91 TRP A C 1
ATOM 697 O O . TRP A 1 91 ? -2.754 -11.914 -11.492 1 96 91 TRP A O 1
ATOM 707 N N . GLN A 1 92 ? -3.244 -14.07 -12.016 1 95.12 92 GLN A N 1
ATOM 708 C CA . GLN A 1 92 ? -4.094 -13.672 -13.133 1 95.12 92 GLN A CA 1
ATOM 709 C C . GLN A 1 92 ? -5.508 -13.352 -12.664 1 95.12 92 GLN A C 1
ATOM 711 O O . GLN A 1 92 ? -6.105 -14.117 -11.906 1 95.12 92 GLN A O 1
ATOM 716 N N . TYR A 1 93 ? -5.977 -12.312 -13.07 1 95.38 93 TYR A N 1
ATOM 717 C CA . TYR A 1 93 ? -7.348 -11.914 -12.773 1 95.38 93 TYR A CA 1
ATOM 718 C C . TYR A 1 93 ? -8.25 -12.133 -13.977 1 95.38 93 TYR A C 1
ATOM 720 O O . TYR A 1 93 ? -7.855 -11.883 -15.117 1 95.38 93 TYR A O 1
ATOM 728 N N . PRO A 1 94 ? -9.438 -12.781 -13.758 1 94.62 94 PRO A N 1
ATOM 729 C CA . PRO A 1 94 ? -10.172 -12.953 -12.508 1 94.62 94 PRO A CA 1
ATOM 730 C C . PRO A 1 94 ? -10.016 -14.352 -11.914 1 94.62 94 PRO A C 1
ATOM 732 O O . PRO A 1 94 ? -10.531 -14.625 -10.82 1 94.62 94 PRO A O 1
ATOM 735 N N . SER A 1 95 ? -9.258 -15.195 -12.562 1 95.19 95 SER A N 1
ATOM 736 C CA . SER A 1 95 ? -9.148 -16.578 -12.078 1 95.19 95 SER A CA 1
ATOM 737 C C . SER A 1 95 ? -8.352 -16.641 -10.789 1 95.19 95 SER A C 1
ATOM 739 O O . SER A 1 95 ? -8.516 -17.578 -10 1 95.19 95 SER A O 1
ATOM 741 N N . MET A 1 96 ? -7.512 -15.766 -10.578 1 96.75 96 MET A N 1
ATOM 742 C CA . MET A 1 96 ? -6.566 -15.68 -9.469 1 96.75 96 MET A CA 1
ATOM 743 C C . MET A 1 96 ? -5.656 -16.906 -9.438 1 96.75 96 MET A C 1
ATOM 745 O O . MET A 1 96 ? -5.309 -17.391 -8.359 1 96.75 96 MET A O 1
ATOM 749 N N . THR A 1 97 ? -5.348 -17.344 -10.609 1 95.12 97 THR A N 1
ATOM 750 C CA . THR A 1 97 ? -4.305 -18.359 -10.742 1 95.12 97 THR A CA 1
ATOM 751 C C . THR A 1 97 ? -2.92 -17.719 -10.672 1 95.12 97 THR A C 1
ATOM 753 O O . THR A 1 97 ? -2.684 -16.672 -11.273 1 95.12 97 THR A O 1
ATOM 756 N N . LYS A 1 98 ? -2.133 -18.391 -9.891 1 92.81 98 LYS A N 1
ATOM 757 C CA . LYS A 1 98 ? -0.76 -17.891 -9.82 1 92.81 98 LYS A CA 1
ATOM 758 C C . LYS A 1 98 ? -0.023 -18.125 -11.141 1 92.81 98 LYS A C 1
ATOM 760 O O . LYS A 1 98 ? 0.042 -19.25 -11.625 1 92.81 98 LYS A O 1
ATOM 765 N N . VAL A 1 99 ? 0.592 -17.109 -11.688 1 90.31 99 VAL A N 1
ATOM 766 C CA . VAL A 1 99 ? 1.203 -17.25 -13.008 1 90.31 99 VAL A CA 1
ATOM 767 C C . VAL A 1 99 ? 2.707 -17 -12.906 1 90.31 99 VAL A C 1
ATOM 769 O O . VAL A 1 99 ? 3.432 -17.141 -13.898 1 90.31 99 VAL A O 1
ATOM 772 N N . GLY A 1 100 ? 3.242 -16.609 -11.703 1 86.62 100 GLY A N 1
ATOM 773 C CA . GLY A 1 100 ? 4.668 -16.406 -11.516 1 86.62 100 GLY A CA 1
ATOM 774 C C . GLY A 1 100 ? 5.027 -15.992 -10.094 1 86.62 100 GLY A C 1
ATOM 775 O O . GLY A 1 100 ? 4.148 -15.68 -9.297 1 86.62 100 GLY A O 1
ATOM 776 N N . GLY A 1 101 ? 6.34 -16.078 -9.781 1 87 101 GLY A N 1
ATOM 777 C CA . GLY A 1 101 ? 6.863 -15.688 -8.477 1 87 101 GLY A CA 1
ATOM 778 C C . GLY A 1 101 ? 8.297 -15.195 -8.531 1 87 101 GLY A C 1
ATOM 779 O O . GLY A 1 101 ? 9.039 -15.539 -9.453 1 87 101 GLY A O 1
ATOM 780 N N . LEU A 1 102 ? 8.586 -14.328 -7.668 1 83 102 LEU A N 1
ATOM 781 C CA . LEU A 1 102 ? 9.93 -13.781 -7.535 1 83 102 LEU A CA 1
ATOM 782 C C . LEU A 1 102 ? 10.438 -13.922 -6.105 1 83 102 LEU A C 1
ATOM 784 O O . LEU A 1 102 ? 9.727 -13.602 -5.152 1 83 102 LEU A O 1
ATOM 788 N N . ASP A 1 103 ? 11.648 -14.438 -5.961 1 81.81 103 ASP A N 1
ATOM 789 C CA . ASP A 1 103 ? 12.305 -14.594 -4.664 1 81.81 103 ASP A CA 1
ATOM 790 C C . ASP A 1 103 ? 13.648 -13.883 -4.637 1 81.81 103 ASP A C 1
ATOM 792 O O . ASP A 1 103 ? 14.703 -14.523 -4.727 1 81.81 103 ASP A O 1
ATOM 796 N N . ARG A 1 104 ? 13.617 -12.664 -4.473 1 76.69 104 ARG A N 1
ATOM 797 C CA . ARG A 1 104 ? 14.891 -11.953 -4.617 1 76.69 104 ARG A CA 1
ATOM 798 C C . ARG A 1 104 ? 15.148 -11.047 -3.42 1 76.69 104 ARG A C 1
ATOM 800 O O . ARG A 1 104 ? 16.094 -10.258 -3.424 1 76.69 104 ARG A O 1
ATOM 807 N N . HIS A 1 105 ? 14.305 -11.062 -2.508 1 79.56 105 HIS A N 1
ATOM 808 C CA . HIS A 1 105 ? 14.57 -10.359 -1.256 1 79.56 105 HIS A CA 1
ATOM 809 C C . HIS A 1 105 ? 15.219 -11.281 -0.233 1 79.56 105 HIS A C 1
ATOM 811 O O . HIS A 1 105 ? 15 -12.5 -0.253 1 79.56 105 HIS A O 1
ATOM 817 N N . SER A 1 106 ? 16.141 -10.734 0.516 1 79.94 106 SER A N 1
ATOM 818 C CA . SER A 1 106 ? 16.781 -11.5 1.575 1 79.94 106 SER A CA 1
ATOM 819 C C . SER A 1 106 ? 15.875 -11.648 2.787 1 79.94 106 SER A C 1
ATOM 821 O O . SER A 1 106 ? 16.125 -12.484 3.66 1 79.94 106 SER A O 1
ATOM 823 N N . SER A 1 107 ? 14.938 -10.867 2.857 1 84.69 107 SER A N 1
ATOM 824 C CA . SER A 1 107 ? 13.977 -10.844 3.955 1 84.69 107 SER A CA 1
ATOM 825 C C . SER A 1 107 ? 12.555 -10.648 3.443 1 84.69 107 SER A C 1
ATOM 827 O O . SER A 1 107 ? 12.305 -10.734 2.24 1 84.69 107 SER A O 1
ATOM 829 N N . ARG A 1 108 ? 11.633 -10.477 4.344 1 91.62 108 ARG A N 1
ATOM 830 C CA . ARG A 1 108 ? 10.219 -10.297 4.023 1 91.62 108 ARG A CA 1
ATOM 831 C C . ARG A 1 108 ? 10 -9.055 3.166 1 91.62 108 ARG A C 1
ATOM 833 O O . ARG A 1 108 ? 10.789 -8.102 3.232 1 91.62 108 ARG A O 1
ATOM 840 N N . VAL A 1 109 ? 9.023 -9.125 2.283 1 94.19 109 VAL A N 1
ATOM 841 C CA . VAL A 1 109 ? 8.516 -7.945 1.591 1 94.19 109 VAL A CA 1
ATOM 842 C C . VAL A 1 109 ? 7.469 -7.25 2.457 1 94.19 109 VAL A C 1
ATOM 844 O O . VAL A 1 109 ? 6.531 -7.891 2.941 1 94.19 109 VAL A O 1
ATOM 847 N N . LEU 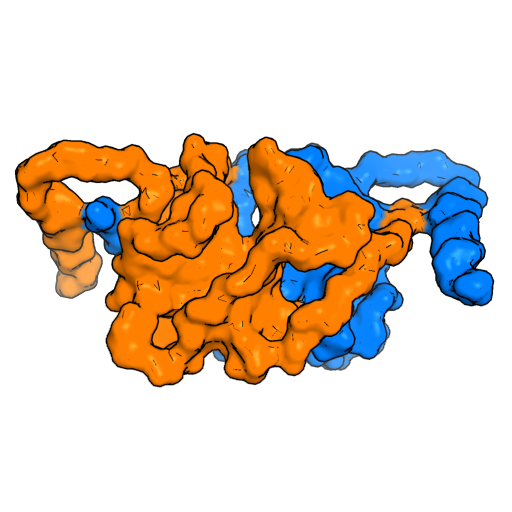A 1 110 ? 7.613 -5.949 2.617 1 94.88 110 LEU A N 1
ATOM 848 C CA . LEU A 1 110 ? 6.758 -5.23 3.557 1 94.88 110 LEU A CA 1
ATOM 849 C C . LEU A 1 110 ? 5.742 -4.363 2.816 1 94.88 110 LEU A C 1
ATOM 851 O O . LEU A 1 110 ? 4.695 -4.023 3.365 1 94.88 110 LEU A O 1
ATOM 855 N N . HIS A 1 111 ? 6.059 -3.957 1.616 1 97 111 HIS A N 1
ATOM 856 C CA . HIS A 1 111 ? 5.184 -3.072 0.859 1 97 111 HIS A CA 1
ATOM 857 C C . HIS A 1 111 ? 5.566 -3.045 -0.616 1 97 111 HIS A C 1
ATOM 859 O O . HIS A 1 111 ? 6.688 -3.41 -0.977 1 97 111 HIS A O 1
ATOM 865 N N . LEU A 1 112 ? 4.633 -2.631 -1.449 1 96.81 112 LEU A N 1
ATOM 866 C CA . LEU A 1 112 ? 4.809 -2.504 -2.893 1 96.81 112 LEU A CA 1
ATOM 867 C C . LEU A 1 112 ? 4.258 -1.174 -3.393 1 96.81 112 LEU A C 1
ATOM 869 O O . LEU A 1 112 ? 3.311 -0.634 -2.814 1 96.81 112 LEU A O 1
ATOM 873 N N . SER A 1 113 ? 4.863 -0.694 -4.438 1 97.62 113 SER A N 1
ATOM 874 C CA . SER A 1 113 ? 4.332 0.446 -5.18 1 97.62 113 SER A CA 1
ATOM 875 C C . SER A 1 113 ? 4.73 0.384 -6.648 1 97.62 113 SER A C 1
ATOM 877 O O . SER A 1 113 ? 5.805 -0.113 -6.988 1 97.62 113 SER A O 1
ATOM 879 N N . GLN A 1 114 ? 3.867 0.904 -7.457 1 95.56 114 GLN A N 1
ATOM 880 C CA . GLN A 1 114 ? 4.078 0.86 -8.898 1 95.56 114 GLN A CA 1
ATOM 881 C C . GLN A 1 114 ? 4.383 2.248 -9.453 1 95.56 114 GLN A C 1
ATOM 883 O O . GLN A 1 114 ? 3.773 3.236 -9.039 1 95.56 114 GLN A O 1
ATOM 888 N N . SER A 1 115 ? 5.262 2.248 -10.438 1 93.5 115 SER A N 1
ATOM 889 C CA . SER A 1 115 ? 5.582 3.506 -11.102 1 93.5 115 SER A CA 1
ATOM 890 C C . SER A 1 115 ? 4.379 4.051 -11.859 1 93.5 115 SER A C 1
ATOM 892 O O . SER A 1 115 ? 3.471 3.299 -12.219 1 93.5 115 SER A O 1
ATOM 894 N N . PRO A 1 116 ? 4.414 5.379 -12.117 1 92.69 116 PRO A N 1
ATOM 895 C CA . PRO A 1 116 ? 3.262 5.98 -12.789 1 92.69 116 PRO A CA 1
ATOM 896 C C . PRO A 1 116 ? 3.004 5.379 -14.164 1 92.69 116 PRO A C 1
ATOM 898 O O . PRO A 1 116 ? 1.855 5.312 -14.609 1 92.69 116 PRO A O 1
ATOM 901 N N . ASP A 1 117 ? 3.996 4.891 -14.859 1 89.69 117 ASP A N 1
ATOM 902 C CA . ASP A 1 117 ? 3.799 4.332 -16.188 1 89.69 117 ASP A CA 1
ATOM 903 C C . ASP A 1 117 ? 3.395 2.859 -16.125 1 89.69 117 ASP A C 1
ATOM 905 O O . ASP A 1 117 ? 3.084 2.242 -17.141 1 89.69 117 ASP A O 1
ATOM 909 N N . GLY A 1 118 ? 3.447 2.291 -14.906 1 91.5 118 GLY A N 1
ATOM 910 C CA . GLY A 1 118 ? 2.965 0.938 -14.688 1 91.5 118 GLY A CA 1
ATOM 911 C C . GLY A 1 118 ? 3.992 -0.125 -15.031 1 91.5 118 GLY A C 1
ATOM 912 O O . GLY A 1 118 ? 3.709 -1.321 -14.938 1 91.5 118 GLY A O 1
ATOM 913 N N . LEU A 1 119 ? 5.184 0.206 -15.305 1 87.12 119 LEU A N 1
ATOM 914 C CA . LEU A 1 119 ? 6.145 -0.751 -15.844 1 87.12 119 LEU A CA 1
ATOM 915 C C . LEU A 1 119 ? 7.07 -1.268 -14.742 1 87.12 119 LEU A C 1
ATOM 917 O O . LEU A 1 119 ? 7.625 -2.365 -14.859 1 87.12 119 LEU A O 1
ATOM 921 N N . THR A 1 120 ? 7.254 -0.478 -13.727 1 89.62 120 THR A N 1
ATOM 922 C CA . THR A 1 120 ? 8.18 -0.803 -12.648 1 89.62 120 THR A CA 1
ATOM 923 C C . THR A 1 120 ? 7.449 -0.913 -11.32 1 89.62 120 THR A C 1
ATOM 925 O O . THR A 1 120 ? 6.555 -0.115 -11.031 1 89.62 120 THR A O 1
ATOM 928 N N . VAL A 1 121 ? 7.809 -1.931 -10.547 1 92.88 121 VAL A N 1
ATOM 929 C CA . VAL A 1 121 ? 7.324 -2.053 -9.18 1 92.88 121 VAL A CA 1
ATOM 930 C C . VAL A 1 121 ? 8.492 -1.92 -8.203 1 92.88 121 VAL A C 1
ATOM 932 O O . VAL A 1 121 ? 9.562 -2.475 -8.43 1 92.88 121 VAL A O 1
ATOM 935 N N . VAL A 1 122 ? 8.258 -1.168 -7.164 1 93.38 122 VAL A N 1
ATOM 936 C CA . VAL A 1 122 ? 9.234 -1.047 -6.086 1 93.38 122 VAL A CA 1
ATOM 937 C C . VAL A 1 122 ? 8.75 -1.82 -4.859 1 93.38 122 VAL A C 1
ATOM 939 O O . VAL A 1 122 ? 7.566 -1.789 -4.527 1 93.38 122 VAL A O 1
ATOM 942 N N . SER A 1 123 ? 9.68 -2.527 -4.238 1 93.19 123 SER A N 1
ATOM 943 C CA . SER A 1 123 ? 9.367 -3.297 -3.039 1 93.19 123 SER A CA 1
ATOM 944 C C . SER A 1 123 ? 10.234 -2.869 -1.865 1 93.19 123 SER A C 1
ATOM 946 O O . SER A 1 123 ? 11.406 -2.508 -2.049 1 93.19 123 SER A O 1
ATOM 948 N N . ALA A 1 124 ? 9.625 -2.842 -0.718 1 92.25 124 ALA A N 1
ATOM 949 C CA . ALA A 1 124 ? 10.352 -2.615 0.53 1 92.25 124 ALA A CA 1
ATOM 950 C C . ALA A 1 124 ? 10.609 -3.928 1.262 1 92.25 124 ALA A C 1
ATOM 952 O O . ALA A 1 124 ? 9.68 -4.707 1.501 1 92.25 124 ALA A O 1
ATOM 953 N N . GLY A 1 125 ? 11.906 -4.07 1.641 1 87.81 125 GLY A N 1
ATOM 954 C CA . GLY A 1 125 ? 12.273 -5.273 2.367 1 87.81 125 GLY A CA 1
ATOM 955 C C . GLY A 1 125 ? 12.445 -5.043 3.857 1 87.81 125 GLY A C 1
ATOM 956 O O . GLY A 1 125 ? 12.688 -3.916 4.293 1 87.81 125 GLY A O 1
ATOM 957 N N . GLY A 1 126 ? 12.305 -6.102 4.613 1 83.75 126 GLY A N 1
ATOM 958 C CA . GLY A 1 126 ? 12.555 -6.035 6.043 1 83.75 126 GLY A CA 1
ATOM 959 C C . GLY A 1 126 ? 14.008 -5.738 6.379 1 83.75 126 GLY A C 1
ATOM 960 O O . GLY A 1 126 ? 14.328 -5.422 7.527 1 83.75 126 GLY A O 1
ATOM 961 N N . ASP A 1 127 ? 14.859 -5.848 5.434 1 77.38 127 ASP A N 1
ATOM 962 C CA . ASP A 1 127 ? 16.266 -5.535 5.613 1 77.38 127 ASP A CA 1
ATOM 963 C C . ASP A 1 127 ? 16.547 -4.059 5.348 1 77.38 127 ASP A C 1
ATOM 965 O O . ASP A 1 127 ? 17.688 -3.668 5.102 1 77.38 127 ASP A O 1
ATOM 969 N N . GLU A 1 128 ? 15.539 -3.244 5.289 1 78.88 128 GLU A N 1
ATOM 970 C CA . GLU A 1 128 ? 15.594 -1.791 5.156 1 78.88 128 GLU A CA 1
ATOM 971 C C . GLU A 1 128 ? 16 -1.383 3.742 1 78.88 128 GLU A C 1
ATOM 973 O O . GLU A 1 128 ? 16.5 -0.271 3.529 1 78.88 128 GLU A O 1
ATOM 978 N N . THR A 1 129 ? 15.789 -2.316 2.85 1 78.81 129 THR A N 1
ATOM 979 C CA . THR A 1 129 ? 16.125 -1.995 1.465 1 78.81 129 THR A CA 1
ATOM 980 C C . THR A 1 129 ? 14.859 -1.767 0.644 1 78.81 129 THR A C 1
ATOM 982 O O . THR A 1 129 ? 13.797 -2.311 0.961 1 78.81 129 THR A O 1
ATOM 985 N N . ILE A 1 130 ? 15.07 -0.944 -0.328 1 85.81 130 ILE A N 1
ATOM 986 C CA . ILE A 1 130 ? 14.062 -0.743 -1.364 1 85.81 130 ILE A CA 1
ATOM 987 C C . ILE A 1 130 ? 14.586 -1.252 -2.703 1 85.81 130 ILE A C 1
ATOM 989 O O . ILE A 1 130 ? 15.719 -0.937 -3.094 1 85.81 130 ILE A O 1
ATOM 993 N N . ARG A 1 131 ? 13.805 -2.086 -3.367 1 85.69 131 ARG A N 1
ATOM 994 C CA . ARG A 1 131 ? 14.234 -2.676 -4.629 1 85.69 131 ARG A CA 1
ATOM 995 C C . ARG A 1 131 ? 13.242 -2.367 -5.746 1 85.69 131 ARG A C 1
ATOM 997 O O . ARG A 1 131 ? 12.031 -2.334 -5.516 1 85.69 131 ARG A O 1
ATOM 1004 N N . PHE A 1 132 ? 13.773 -2.193 -6.973 1 86.56 132 PHE A N 1
ATOM 1005 C CA . PHE A 1 132 ? 12.984 -1.874 -8.156 1 86.56 132 PHE A CA 1
ATOM 1006 C C . PHE A 1 132 ? 12.945 -3.057 -9.117 1 86.56 132 PHE A C 1
ATOM 1008 O O . PHE A 1 132 ? 13.984 -3.664 -9.406 1 86.56 132 PHE A O 1
ATOM 1015 N N . TRP A 1 133 ? 11.672 -3.344 -9.578 1 85.31 133 TRP A N 1
ATOM 1016 C CA . TRP A 1 133 ? 11.469 -4.523 -10.414 1 85.31 133 TRP A CA 1
ATOM 1017 C C . TRP A 1 133 ? 10.703 -4.164 -11.688 1 85.31 133 TRP A C 1
ATOM 1019 O O . TRP A 1 133 ? 9.75 -3.381 -11.641 1 85.31 133 TRP A O 1
ATOM 1029 N N . GLU A 1 134 ? 11.109 -4.773 -12.844 1 84.31 134 GLU A N 1
ATOM 1030 C CA . GLU A 1 134 ? 10.281 -4.77 -14.047 1 84.31 134 GLU A CA 1
ATOM 1031 C C . GLU A 1 134 ? 9.43 -6.035 -14.133 1 84.31 134 GLU A C 1
ATOM 1033 O O . GLU A 1 134 ? 9.836 -7.023 -14.742 1 84.31 134 GLU A O 1
ATOM 1038 N N . ILE A 1 135 ? 8.383 -6.09 -13.508 1 77.88 135 ILE A N 1
ATOM 1039 C CA . ILE A 1 135 ? 7.566 -7.285 -13.367 1 77.88 135 ILE A CA 1
ATOM 1040 C C . ILE A 1 135 ? 6.371 -7.207 -14.32 1 77.88 135 ILE A C 1
ATOM 1042 O O . ILE A 1 135 ? 5.902 -8.234 -14.82 1 77.88 135 ILE A O 1
ATOM 1046 N N . PHE A 1 136 ? 5.754 -6.062 -14.633 1 71.25 136 PHE A N 1
ATOM 1047 C CA . PHE A 1 136 ? 4.508 -5.91 -15.375 1 71.25 136 PHE A CA 1
ATOM 1048 C C . PHE A 1 136 ? 4.785 -5.746 -16.859 1 71.25 136 PHE A C 1
ATOM 1050 O O . PHE A 1 136 ? 3.875 -5.449 -17.641 1 71.25 136 PHE A O 1
ATOM 1057 N N . GLY A 1 137 ? 5.91 -5.965 -17.312 1 61.91 137 GLY A N 1
ATOM 1058 C CA . GLY A 1 137 ? 6.203 -5.832 -18.734 1 61.91 137 GLY A CA 1
ATOM 1059 C C . GLY A 1 137 ? 5.625 -6.957 -19.562 1 61.91 137 GLY A C 1
ATOM 1060 O O . GLY A 1 137 ? 5.066 -7.914 -19.031 1 61.91 137 GLY A O 1
ATOM 1061 N N . PRO A 1 138 ? 5.316 -6.629 -20.906 1 56.66 138 PRO A N 1
ATOM 1062 C CA . PRO A 1 138 ? 4.742 -7.633 -21.812 1 56.66 138 PRO A CA 1
ATOM 1063 C C . PRO A 1 138 ? 5.383 -9.008 -21.641 1 56.66 138 PRO A C 1
ATOM 1065 O O . PRO A 1 138 ? 6.555 -9.102 -21.266 1 56.66 138 PRO A O 1
ATOM 1068 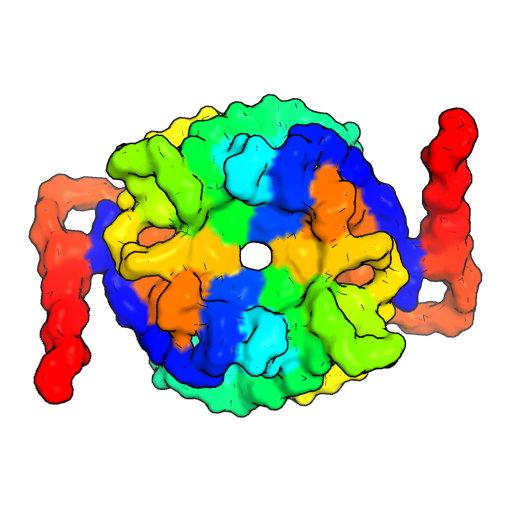N N . PRO A 1 139 ? 4.426 -9.992 -21.547 1 49.22 139 PRO A N 1
ATOM 1069 C CA . PRO A 1 139 ? 5.008 -11.328 -21.5 1 49.22 139 PRO A CA 1
ATOM 1070 C C . PRO A 1 139 ? 6.145 -11.516 -22.5 1 49.22 139 PRO A C 1
ATOM 1072 O O . PRO A 1 139 ? 6.105 -10.953 -23.594 1 49.22 139 PRO A O 1
ATOM 1075 N N . VAL A 1 140 ? 7.328 -11.531 -22 1 44.94 140 VAL A N 1
ATOM 1076 C CA . VAL A 1 140 ? 8.43 -11.789 -22.922 1 44.94 140 VAL A CA 1
ATOM 1077 C C . VAL A 1 140 ? 8.094 -12.984 -23.812 1 44.94 140 VAL A C 1
ATOM 1079 O O . VAL A 1 140 ? 7.91 -14.102 -23.328 1 44.94 140 VAL A O 1
ATOM 1082 N N . THR A 1 141 ? 7.211 -12.828 -24.703 1 38.66 141 THR A N 1
ATOM 1083 C CA . THR A 1 141 ? 7.023 -13.891 -25.688 1 38.66 141 THR A CA 1
ATOM 1084 C C . THR A 1 141 ? 8.367 -14.43 -26.156 1 38.66 141 THR A C 1
ATOM 1086 O O . THR A 1 141 ? 8.422 -15.266 -27.062 1 38.66 141 THR A O 1
ATOM 1089 N N . ASP A 1 142 ? 9.406 -13.641 -26.281 1 39.41 142 ASP A N 1
ATOM 1090 C CA . ASP A 1 142 ? 10.469 -14.242 -27.078 1 39.41 142 ASP A CA 1
ATOM 1091 C C . ASP A 1 142 ? 10.984 -15.531 -26.438 1 39.41 142 ASP A C 1
ATOM 1093 O O . ASP A 1 142 ? 11.172 -15.594 -25.219 1 39.41 142 ASP A O 1
ATOM 1097 N N . ARG A 1 143 ? 10.992 -16.797 -27.047 1 36.5 143 ARG A N 1
ATOM 1098 C CA . ARG A 1 143 ? 11.766 -18.031 -26.953 1 36.5 143 ARG A CA 1
ATOM 1099 C C . ARG A 1 143 ? 13.18 -17.75 -26.438 1 36.5 143 ARG A C 1
ATOM 1101 O O . ARG A 1 143 ? 13.953 -18.688 -26.188 1 36.5 143 ARG A O 1
ATOM 1108 N N . ARG A 1 144 ? 14.039 -16.75 -26.953 1 36.56 144 ARG A N 1
ATOM 1109 C CA . ARG A 1 144 ? 15.453 -16.844 -26.625 1 36.56 144 ARG A CA 1
ATOM 1110 C C . ARG A 1 144 ? 15.695 -16.531 -25.156 1 36.56 144 ARG A C 1
ATOM 1112 O O . ARG A 1 144 ? 15.211 -15.523 -24.641 1 36.56 144 ARG A O 1
ATOM 1119 N N . GLU A 1 145 ? 16.062 -17.422 -24.312 1 36.38 145 GLU A N 1
ATOM 1120 C CA . GLU A 1 145 ? 16.594 -17.578 -22.969 1 36.38 145 GLU A CA 1
ATOM 1121 C C . GLU A 1 145 ? 17.469 -16.406 -22.562 1 36.38 145 GLU A C 1
ATOM 1123 O O . GLU A 1 145 ? 17.719 -16.188 -21.375 1 36.38 145 GLU A O 1
ATOM 1128 N N . ASP A 1 146 ? 18.219 -15.727 -23.562 1 35.06 146 ASP A N 1
ATOM 1129 C CA . ASP A 1 146 ? 19.422 -14.938 -23.312 1 35.06 146 ASP A CA 1
ATOM 1130 C C . ASP A 1 146 ? 19.078 -13.57 -22.734 1 35.06 146 ASP A C 1
ATOM 1132 O O . ASP A 1 146 ? 19.812 -13.031 -21.906 1 35.06 146 ASP A O 1
ATOM 1136 N N . SER A 1 147 ? 18.234 -12.898 -23.391 1 35.78 147 SER A N 1
ATOM 1137 C CA . SER A 1 147 ? 18.188 -11.469 -23.109 1 35.78 147 SER A CA 1
ATOM 1138 C C . SER A 1 147 ? 17.531 -11.195 -21.766 1 35.78 147 SER A C 1
ATOM 1140 O O . SER A 1 147 ? 17.891 -10.234 -21.078 1 35.78 147 SER A O 1
ATOM 1142 N N . VAL A 1 148 ? 16.703 -11.891 -21.406 1 35.81 148 VAL A N 1
ATOM 1143 C CA . VAL A 1 148 ? 16.141 -11.664 -20.078 1 35.81 148 VAL A CA 1
ATOM 1144 C C . VAL A 1 148 ? 17.188 -12.023 -19.016 1 35.81 148 VAL A C 1
ATOM 1146 O O . VAL A 1 148 ? 17.312 -11.328 -18.016 1 35.81 148 VAL A O 1
ATOM 1149 N N . LEU A 1 149 ? 18.109 -13.039 -19.406 1 32.28 149 LEU A N 1
ATOM 1150 C CA . LEU A 1 149 ? 19.266 -13.406 -18.609 1 32.28 149 LEU A CA 1
ATOM 1151 C C . LEU A 1 149 ? 20.391 -12.398 -18.781 1 32.28 149 LEU A C 1
ATOM 1153 O O . LEU A 1 149 ? 21.078 -12.047 -17.828 1 32.28 149 LEU A O 1
ATOM 1157 N N . ASP A 1 150 ? 20.781 -12.078 -19.984 1 35.66 150 ASP A N 1
ATOM 1158 C CA . ASP A 1 150 ? 21.875 -11.148 -20.234 1 35.66 150 ASP A CA 1
ATOM 1159 C C . ASP A 1 150 ? 21.562 -9.766 -19.656 1 35.66 150 ASP A C 1
ATOM 1161 O O . ASP A 1 150 ? 22.438 -9.109 -19.109 1 35.66 150 ASP A O 1
ATOM 1165 N N . ASN A 1 151 ? 20.453 -9.25 -19.812 1 34.59 151 ASN A N 1
ATOM 1166 C CA . ASN A 1 151 ? 20.141 -7.945 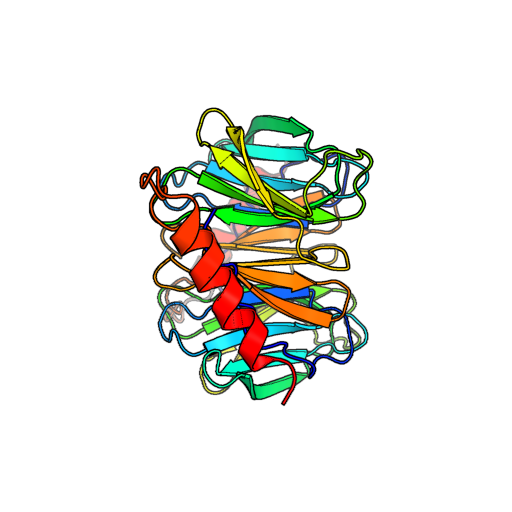-19.234 1 34.59 151 ASN A CA 1
ATOM 1167 C C . ASN A 1 151 ? 19.922 -8.031 -17.719 1 34.59 151 ASN A C 1
ATOM 1169 O O . ASN A 1 151 ? 20.156 -7.055 -17 1 34.59 151 ASN A O 1
ATOM 1173 N N . LEU A 1 152 ? 19.734 -9.211 -17.25 1 33.56 152 LEU A N 1
ATOM 1174 C CA . LEU A 1 152 ? 19.859 -9.578 -15.844 1 33.56 152 LEU A CA 1
ATOM 1175 C C . LEU A 1 152 ? 21.328 -9.688 -15.445 1 33.56 152 LEU A C 1
ATOM 1177 O O . LEU A 1 152 ? 21.703 -9.281 -14.344 1 33.56 152 LEU A O 1
ATOM 1181 N N . LEU A 1 153 ? 22.234 -10.203 -16.297 1 31.72 153 LEU A N 1
ATOM 1182 C CA . LEU A 1 153 ? 23.672 -10.328 -16.109 1 31.72 153 LEU A CA 1
ATOM 1183 C C . LEU A 1 153 ? 24.359 -8.961 -16.203 1 31.72 153 LEU A C 1
ATOM 1185 O O . LEU A 1 153 ? 25.328 -8.703 -15.508 1 31.72 153 LEU A O 1
ATOM 1189 N N . SER A 1 154 ? 24.109 -8.211 -17.109 1 32.06 154 SER A N 1
ATOM 1190 C CA . SER A 1 154 ? 24.859 -6.961 -17.188 1 32.06 154 SER A CA 1
ATOM 1191 C C . SER A 1 154 ? 24.609 -6.09 -15.969 1 32.06 154 SER A C 1
ATOM 1193 O O . SER A 1 154 ? 25.422 -5.219 -15.641 1 32.06 154 SER A O 1
ATOM 1195 N N . MET A 1 155 ? 23.578 -6.164 -15.289 1 30.56 155 MET A N 1
ATOM 1196 C CA . MET A 1 155 ? 23.344 -5.41 -14.055 1 30.56 155 MET A CA 1
ATOM 1197 C C . MET A 1 155 ? 24.078 -6.047 -12.883 1 30.56 155 MET A C 1
ATOM 1199 O O . MET A 1 155 ? 24.141 -5.469 -11.797 1 30.56 155 MET A O 1
ATOM 1203 N N . LYS A 1 156 ? 24.625 -7.238 -12.891 1 29.23 156 LYS A N 1
ATOM 1204 C CA . LYS A 1 156 ? 25.656 -7.738 -11.992 1 29.23 156 LYS A CA 1
ATOM 1205 C C . LYS A 1 156 ? 26.891 -6.844 -12.023 1 29.23 156 LYS A C 1
ATOM 1207 O O . LYS A 1 156 ? 27.625 -6.75 -11.039 1 29.23 156 LYS A O 1
ATOM 1212 N N . THR A 1 157 ? 27.312 -6.363 -13.109 1 28.48 157 THR A N 1
ATOM 1213 C CA . THR A 1 157 ? 28.625 -5.719 -13.156 1 28.48 157 THR A CA 1
ATOM 1214 C C . THR A 1 157 ? 28.594 -4.371 -12.445 1 28.48 157 THR A C 1
ATOM 1216 O O . THR A 1 157 ? 29.625 -3.727 -12.266 1 28.48 157 THR A O 1
ATOM 1219 N N . LEU A 1 158 ? 27.438 -3.789 -12.219 1 29.36 158 LEU A N 1
ATOM 1220 C CA . LEU A 1 158 ? 27.688 -2.508 -11.57 1 29.36 158 LEU A CA 1
ATOM 1221 C C . LEU A 1 158 ? 27.781 -2.678 -10.062 1 29.36 158 LEU A C 1
ATOM 1223 O O . LEU A 1 158 ? 27.781 -1.691 -9.32 1 29.36 158 LEU A O 1
ATOM 1227 N N . GLN A 1 159 ? 27.703 -3.953 -9.453 1 26.3 159 GLN A N 1
ATOM 1228 C CA . GLN A 1 159 ? 28.156 -4.008 -8.07 1 26.3 159 GLN A CA 1
ATOM 1229 C C . GLN A 1 159 ? 29.547 -3.406 -7.918 1 26.3 159 GLN A C 1
ATOM 1231 O O . GLN A 1 159 ? 29.781 -2.582 -7.031 1 26.3 159 GLN A O 1
ATOM 1236 N N . ILE A 1 160 ? 30.672 -4.316 -7.984 1 19.56 160 ILE A N 1
ATOM 1237 C CA . ILE A 1 160 ? 31.938 -4.477 -7.281 1 19.56 160 ILE A CA 1
ATOM 1238 C C . ILE A 1 160 ? 32.969 -3.529 -7.875 1 19.56 160 ILE A C 1
ATOM 1240 O O . ILE A 1 160 ? 34.094 -3.424 -7.359 1 19.56 160 ILE A O 1
ATOM 1244 N N . ARG A 1 161 ? 32.812 -2.5 -8.672 1 20.31 161 ARG A N 1
ATOM 1245 C CA . ARG A 1 161 ? 34.156 -1.897 -8.531 1 20.31 161 ARG A CA 1
ATOM 1246 C C . ARG A 1 161 ? 34.188 -0.963 -7.332 1 20.31 161 ARG A C 1
ATOM 1248 O O . ARG A 1 161 ? 33.188 -0.335 -6.98 1 20.31 161 ARG A O 1
ATOM 1255 N N . MET B 1 1 ? 10.602 -13.812 -17.453 1 22.34 1 MET B N 1
ATOM 1256 C CA . MET B 1 1 ? 10.68 -13.266 -16.094 1 22.34 1 MET B CA 1
ATOM 1257 C C . MET B 1 1 ? 11.711 -12.141 -16.016 1 22.34 1 MET B C 1
ATOM 1259 O O . MET B 1 1 ? 12.906 -12.391 -16.141 1 22.34 1 MET B O 1
ATOM 1263 N N . TYR B 1 2 ? 11.594 -10.977 -16.594 1 31.75 2 TYR B N 1
ATOM 1264 C CA . TYR B 1 2 ? 12.328 -9.766 -16.938 1 31.75 2 TYR B CA 1
ATOM 1265 C C . TYR B 1 2 ? 13.227 -9.328 -15.789 1 31.75 2 TYR B C 1
ATOM 1267 O O . TYR B 1 2 ? 12.977 -9.672 -14.625 1 31.75 2 TYR B O 1
ATOM 1275 N N . SER B 1 3 ? 14.562 -8.844 -16.094 1 33.94 3 SER B N 1
ATOM 1276 C CA . SER B 1 3 ? 15.695 -8.43 -15.273 1 33.94 3 SER B CA 1
ATOM 1277 C C . SER B 1 3 ? 15.25 -7.508 -14.141 1 33.94 3 SER B C 1
ATOM 1279 O O . SER B 1 3 ? 14.586 -6.496 -14.383 1 33.94 3 SER B O 1
ATOM 1281 N N . SER B 1 4 ? 14.883 -7.992 -13.039 1 38.12 4 SER B N 1
ATOM 1282 C CA . SER B 1 4 ? 14.672 -7.219 -11.812 1 38.12 4 SER B CA 1
ATOM 1283 C C . SER B 1 4 ? 15.836 -6.262 -11.562 1 38.12 4 SER B C 1
ATOM 1285 O O . SER B 1 4 ? 16.953 -6.695 -11.25 1 38.12 4 SER B O 1
ATOM 1287 N N . ASN B 1 5 ? 16.328 -5.406 -12.555 1 39.91 5 ASN B N 1
ATOM 1288 C CA . ASN B 1 5 ? 17.344 -4.395 -12.266 1 39.91 5 ASN B CA 1
ATOM 1289 C C . ASN B 1 5 ? 17.203 -3.844 -10.852 1 39.91 5 ASN B C 1
ATOM 1291 O O . ASN B 1 5 ? 16.078 -3.607 -10.383 1 39.91 5 ASN B O 1
ATOM 1295 N N . PHE B 1 6 ? 18.203 -4.309 -10.016 1 46.16 6 PHE B N 1
ATOM 1296 C CA . PHE B 1 6 ? 18.328 -3.74 -8.68 1 46.16 6 PHE B CA 1
ATOM 1297 C C . PHE B 1 6 ? 18.234 -2.221 -8.719 1 46.16 6 PHE B C 1
ATOM 1299 O O . PHE B 1 6 ? 18.953 -1.569 -9.484 1 46.16 6 PHE B O 1
ATOM 1306 N N . LEU B 1 7 ? 17.172 -1.628 -8.562 1 49.81 7 LEU B N 1
ATOM 1307 C CA . LEU B 1 7 ? 16.953 -0.229 -8.211 1 49.81 7 LEU B CA 1
ATOM 1308 C C . LEU B 1 7 ? 17.766 0.144 -6.973 1 49.81 7 LEU B C 1
ATOM 1310 O O . LEU B 1 7 ? 18.25 -0.733 -6.258 1 49.81 7 LEU B O 1
ATOM 1314 N N . HIS B 1 8 ? 18.25 1.33 -6.789 1 55.47 8 HIS B N 1
ATOM 1315 C CA . HIS B 1 8 ? 18.875 1.982 -5.645 1 55.47 8 HIS B CA 1
ATOM 1316 C C . HIS B 1 8 ? 18.297 1.458 -4.332 1 55.47 8 HIS B C 1
ATOM 1318 O O . HIS B 1 8 ? 17.172 0.974 -4.289 1 55.47 8 HIS B O 1
ATOM 1324 N N . CYS B 1 9 ? 19.281 0.885 -3.531 1 58.97 9 CYS B N 1
ATOM 1325 C CA . CYS B 1 9 ? 18.922 0.625 -2.145 1 58.97 9 CYS B CA 1
ATOM 1326 C C . CYS B 1 9 ? 18.922 1.912 -1.329 1 58.97 9 CYS B C 1
ATOM 1328 O O . CYS B 1 9 ? 19.891 2.672 -1.364 1 58.97 9 CYS B O 1
ATOM 1330 N N . PHE B 1 10 ? 17.781 2.35 -1.029 1 65.19 10 PHE B N 1
ATOM 1331 C CA . PHE B 1 10 ? 17.719 3.457 -0.083 1 65.19 10 PHE B CA 1
ATOM 1332 C C . PHE B 1 10 ? 18.062 2.986 1.325 1 65.19 10 PHE B C 1
ATOM 1334 O O . PHE B 1 10 ? 17.438 2.061 1.846 1 65.19 10 PHE B O 1
ATOM 1341 N N . LYS B 1 11 ? 19.25 3.445 1.789 1 65.31 11 LYS B N 1
ATOM 1342 C CA . LYS B 1 11 ? 19.688 3.027 3.115 1 65.31 11 LYS B CA 1
ATOM 1343 C C . LYS B 1 11 ? 19.406 4.105 4.156 1 65.31 11 LYS B C 1
ATOM 1345 O O . LYS B 1 11 ? 19.906 4.035 5.281 1 65.31 11 LYS B O 1
ATOM 1350 N N . ASP B 1 12 ? 18.641 5.027 3.797 1 68 12 ASP B N 1
ATOM 1351 C CA . ASP B 1 12 ? 18.562 6.145 4.734 1 68 12 ASP B CA 1
ATOM 1352 C C . ASP B 1 12 ? 17.438 5.941 5.75 1 68 12 ASP B C 1
ATOM 1354 O O . ASP B 1 12 ? 17.25 6.773 6.641 1 68 12 ASP B O 1
ATOM 1358 N N . HIS B 1 13 ? 16.688 4.906 5.578 1 71.19 13 HIS B N 1
ATOM 1359 C CA . HIS B 1 13 ? 15.758 4.637 6.664 1 71.19 13 HIS B CA 1
ATOM 1360 C C . HIS B 1 13 ? 16.453 3.965 7.84 1 71.19 13 HIS B C 1
ATOM 1362 O O . HIS B 1 13 ? 17.312 3.102 7.648 1 71.19 13 HIS B O 1
ATOM 1368 N N . ARG B 1 14 ? 16.266 4.398 9 1 72.19 14 ARG B N 1
ATOM 1369 C CA . ARG B 1 14 ? 16.844 3.848 10.211 1 72.19 14 ARG B CA 1
ATOM 1370 C C . ARG B 1 14 ? 16 2.709 10.766 1 72.19 14 ARG B C 1
ATOM 1372 O O . ARG B 1 14 ? 16.234 2.229 11.875 1 72.19 14 ARG B O 1
ATOM 1379 N N . ALA B 1 15 ? 14.953 2.408 10.086 1 80.69 15 ALA B N 1
ATOM 1380 C CA . ALA B 1 15 ? 14.031 1.329 10.445 1 80.69 15 ALA B CA 1
ATOM 1381 C C . ALA B 1 15 ? 13.352 0.754 9.211 1 80.69 15 ALA B C 1
ATOM 1383 O O . ALA B 1 15 ? 13.609 1.198 8.086 1 80.69 15 ALA B O 1
ATOM 1384 N N . ALA B 1 16 ? 12.578 -0.287 9.461 1 85.69 16 ALA B N 1
ATOM 1385 C CA . ALA B 1 16 ? 11.836 -0.924 8.375 1 85.69 16 ALA B CA 1
ATOM 1386 C C . ALA B 1 16 ? 11.023 0.102 7.59 1 85.69 16 ALA B C 1
ATOM 1388 O O . ALA B 1 16 ? 10.438 1.017 8.172 1 85.69 16 ALA B O 1
ATOM 1389 N N . VAL B 1 17 ? 11.07 0.015 6.281 1 92.5 17 VAL B N 1
ATOM 1390 C CA . VAL B 1 17 ? 10.188 0.784 5.41 1 92.5 17 VAL B CA 1
ATOM 1391 C C . VAL B 1 17 ? 8.805 0.136 5.371 1 92.5 17 VAL B C 1
ATOM 1393 O O . VAL B 1 17 ? 8.664 -1.016 4.953 1 92.5 17 VAL B O 1
ATOM 1396 N N . LYS B 1 18 ? 7.773 0.846 5.805 1 94.06 18 LYS B N 1
ATOM 1397 C CA . LYS B 1 18 ? 6.453 0.241 5.984 1 94.06 18 LYS B CA 1
ATOM 1398 C C . LYS B 1 18 ? 5.488 0.695 4.898 1 94.06 18 LYS B C 1
ATOM 1400 O O . LYS B 1 18 ? 4.426 0.096 4.715 1 94.06 18 LYS B O 1
ATOM 1405 N N . ALA B 1 19 ? 5.828 1.698 4.203 1 97.25 19 ALA B N 1
ATOM 1406 C CA . ALA B 1 19 ? 4.945 2.219 3.164 1 97.25 19 ALA B CA 1
ATOM 1407 C C . ALA B 1 19 ? 5.75 2.775 1.992 1 97.25 19 ALA B C 1
ATOM 1409 O O . ALA B 1 19 ? 6.84 3.318 2.182 1 97.25 19 ALA B O 1
ATOM 1410 N N . LEU B 1 20 ? 5.176 2.654 0.855 1 97.06 20 LEU B N 1
ATOM 1411 C CA . LEU B 1 20 ? 5.711 3.197 -0.389 1 97.06 20 LEU B CA 1
ATOM 1412 C C . LEU B 1 20 ? 4.602 3.814 -1.233 1 97.06 20 LEU B C 1
ATOM 1414 O O . LEU B 1 20 ? 3.492 3.281 -1.293 1 97.06 20 LEU B O 1
ATOM 1418 N N . ALA B 1 21 ? 4.926 4.859 -1.898 1 98.31 21 ALA B N 1
ATOM 1419 C CA . ALA B 1 21 ? 4 5.461 -2.855 1 98.31 21 ALA B CA 1
ATOM 1420 C C . ALA B 1 21 ? 4.754 6.227 -3.939 1 98.31 21 ALA B C 1
ATOM 1422 O O . ALA B 1 21 ? 5.355 7.27 -3.668 1 98.31 21 ALA B O 1
ATOM 1423 N N . TRP B 1 22 ? 4.691 5.715 -5.117 1 96.94 22 TRP B N 1
ATOM 1424 C CA . TRP B 1 22 ? 5.301 6.398 -6.254 1 96.94 22 TRP B CA 1
ATOM 1425 C C . TRP B 1 22 ? 4.418 7.543 -6.738 1 96.94 22 TRP B C 1
ATOM 1427 O O . TRP B 1 22 ? 3.217 7.363 -6.953 1 96.94 22 TRP B O 1
ATOM 1437 N N . CYS B 1 23 ? 5.055 8.703 -6.891 1 96.62 23 CYS B N 1
ATOM 1438 C CA . CYS B 1 23 ? 4.293 9.891 -7.242 1 96.62 23 CYS B CA 1
ATOM 1439 C C . CYS B 1 23 ? 3.684 9.766 -8.633 1 96.62 23 CYS B C 1
ATOM 1441 O O . CYS B 1 23 ? 4.395 9.5 -9.602 1 96.62 23 CYS B O 1
ATOM 1443 N N . PRO B 1 24 ? 2.354 9.961 -8.758 1 94.25 24 PRO B N 1
ATOM 1444 C CA . PRO B 1 24 ? 1.703 9.75 -10.055 1 94.25 24 PRO B CA 1
ATOM 1445 C C . PRO B 1 24 ? 1.987 10.867 -11.055 1 94.25 24 PRO B C 1
ATOM 1447 O O . PRO B 1 24 ? 1.819 10.68 -12.258 1 94.25 24 PRO B O 1
ATOM 1450 N N . TYR B 1 25 ? 2.412 11.961 -10.641 1 91.44 25 TYR B N 1
ATOM 1451 C CA . TYR B 1 25 ? 2.566 13.078 -11.578 1 91.44 25 TYR B CA 1
ATOM 1452 C C . TYR B 1 25 ? 4.031 13.477 -11.703 1 91.44 25 TYR B C 1
ATOM 1454 O O . TYR B 1 25 ? 4.363 14.398 -12.461 1 91.44 25 TYR B O 1
ATOM 1462 N N . ASP B 1 26 ? 4.883 12.922 -10.961 1 92.94 26 ASP B N 1
ATOM 1463 C CA . ASP B 1 26 ? 6.328 13.102 -11.062 1 92.94 26 ASP B CA 1
ATOM 1464 C C . ASP B 1 26 ? 7.059 11.773 -10.922 1 92.94 26 ASP B C 1
ATOM 1466 O O . ASP B 1 26 ? 7.34 11.32 -9.805 1 92.94 26 ASP B O 1
ATOM 1470 N N . SER B 1 27 ? 7.449 11.18 -11.953 1 92.81 27 SER B N 1
ATOM 1471 C CA . SER B 1 27 ? 7.992 9.82 -11.969 1 92.81 27 SER B CA 1
ATOM 1472 C C . SER B 1 27 ? 9.344 9.758 -11.273 1 92.81 27 SER B C 1
ATOM 1474 O O . SER B 1 27 ? 9.844 8.672 -10.977 1 92.81 27 SER B O 1
ATOM 1476 N N . ALA B 1 28 ? 9.906 10.852 -10.953 1 92.88 28 ALA B N 1
ATOM 1477 C CA . ALA B 1 28 ? 11.203 10.875 -10.281 1 92.88 28 ALA B CA 1
ATOM 1478 C C . ALA B 1 28 ? 11.039 10.82 -8.766 1 92.88 28 ALA B C 1
ATOM 1480 O O . ALA B 1 28 ? 12.016 10.641 -8.031 1 92.88 28 ALA B O 1
ATOM 1481 N N . VAL B 1 29 ? 9.844 10.922 -8.305 1 95.5 29 VAL B N 1
ATOM 1482 C CA . VAL B 1 29 ? 9.656 11.086 -6.867 1 95.5 29 VAL B CA 1
ATOM 1483 C C . VAL B 1 29 ? 8.969 9.852 -6.289 1 95.5 29 VAL B C 1
ATOM 1485 O O . VAL B 1 29 ? 7.926 9.422 -6.785 1 95.5 29 VAL B O 1
ATOM 1488 N N . LEU B 1 30 ? 9.602 9.297 -5.266 1 95.75 30 LEU B N 1
ATOM 1489 C CA . LEU B 1 30 ? 9.078 8.188 -4.477 1 95.75 30 LEU B CA 1
ATOM 1490 C C . LEU B 1 30 ? 8.961 8.57 -3.008 1 95.75 30 LEU B C 1
ATOM 1492 O O . LEU B 1 30 ? 9.898 9.125 -2.43 1 95.75 30 LEU B O 1
ATOM 1496 N N . ALA B 1 31 ? 7.793 8.312 -2.465 1 97.31 31 ALA B N 1
ATOM 1497 C CA . ALA B 1 31 ? 7.617 8.516 -1.029 1 97.31 31 ALA B CA 1
ATOM 1498 C C . ALA B 1 31 ? 7.723 7.203 -0.265 1 97.31 31 ALA B C 1
ATOM 1500 O O . ALA B 1 31 ? 7.242 6.168 -0.729 1 97.31 31 ALA B O 1
ATOM 1501 N N . SER B 1 32 ? 8.359 7.246 0.891 1 96 32 SER B N 1
ATOM 1502 C CA . SER B 1 32 ? 8.438 6.09 1.78 1 96 32 SER B CA 1
ATOM 1503 C C . SER B 1 32 ? 8.117 6.48 3.219 1 96 32 SER B C 1
ATOM 1505 O O . SER B 1 32 ? 8.234 7.648 3.594 1 96 32 SER B O 1
ATOM 1507 N N . GLY B 1 33 ? 7.59 5.559 3.947 1 96.19 33 GLY B N 1
ATOM 1508 C CA . GLY B 1 33 ? 7.262 5.727 5.352 1 96.19 33 GLY B CA 1
ATOM 1509 C C . GLY B 1 33 ? 8.008 4.77 6.262 1 96.19 33 GLY B C 1
ATOM 1510 O O . GLY B 1 33 ? 8.078 3.57 5.984 1 96.19 33 GLY B O 1
ATOM 1511 N N . GLY B 1 34 ? 8.484 5.328 7.344 1 93.88 34 GLY B N 1
ATOM 1512 C CA . GLY B 1 34 ? 9.297 4.547 8.258 1 93.88 34 GLY B CA 1
ATOM 1513 C C . GLY B 1 34 ? 8.5 3.971 9.414 1 93.88 34 GLY B C 1
ATOM 1514 O O . GLY B 1 34 ? 7.477 4.531 9.812 1 93.88 34 GLY B O 1
ATOM 1515 N N . GLY B 1 35 ? 8.992 2.949 9.984 1 92.56 35 GLY B N 1
ATOM 1516 C CA . GLY B 1 35 ? 8.406 2.324 11.156 1 92.56 35 GLY B CA 1
ATOM 1517 C C . GLY B 1 35 ? 8.625 3.119 12.43 1 92.56 35 GLY B C 1
ATOM 1518 O O . GLY B 1 35 ? 8.922 4.316 12.383 1 92.56 35 GLY B O 1
ATOM 1519 N N . THR B 1 36 ? 8.414 2.416 13.555 1 91.69 36 THR B N 1
ATOM 1520 C CA . THR B 1 36 ? 8.367 3.027 14.875 1 91.69 36 THR B CA 1
ATOM 1521 C C . THR B 1 36 ? 9.68 3.748 15.188 1 91.69 36 THR B C 1
ATOM 1523 O O . THR B 1 36 ? 9.672 4.836 15.766 1 91.69 36 THR B O 1
ATOM 1526 N N . ASP B 1 37 ? 10.773 3.223 14.781 1 91.38 37 ASP B N 1
ATOM 1527 C CA . ASP B 1 37 ? 12.062 3.785 15.164 1 91.38 37 ASP B CA 1
ATOM 1528 C C . ASP B 1 37 ? 12.477 4.906 14.211 1 91.38 37 ASP B C 1
ATOM 1530 O O . ASP B 1 37 ? 13.375 5.691 14.516 1 91.38 37 ASP B O 1
ATOM 1534 N N . ASP B 1 38 ? 11.922 5.09 13.078 1 90.31 38 ASP B N 1
ATOM 1535 C CA . ASP B 1 38 ? 12.219 6.129 12.094 1 90.31 38 ASP B CA 1
ATOM 1536 C C . ASP B 1 38 ? 11.148 7.219 12.117 1 90.31 38 ASP B C 1
ATOM 1538 O O . ASP B 1 38 ? 11.453 8.391 12.375 1 90.31 38 ASP B O 1
ATOM 1542 N N . ARG B 1 39 ? 9.82 6.891 11.844 1 95 39 ARG B N 1
ATOM 1543 C CA . ARG B 1 39 ? 8.625 7.707 11.984 1 95 39 ARG B CA 1
ATOM 1544 C C . ARG B 1 39 ? 8.562 8.781 10.898 1 95 39 ARG B C 1
ATOM 1546 O O . ARG B 1 39 ? 7.758 9.711 10.984 1 95 39 ARG B O 1
ATOM 1553 N N . CYS B 1 40 ? 9.359 8.688 9.867 1 95.75 40 CYS B N 1
ATOM 1554 C CA . CYS B 1 40 ? 9.453 9.766 8.898 1 95.75 40 CYS B CA 1
ATOM 1555 C C . CYS B 1 40 ? 8.789 9.383 7.582 1 95.75 40 CYS B C 1
ATOM 1557 O O . CYS B 1 40 ? 8.836 8.219 7.176 1 95.75 40 CYS B O 1
ATOM 1559 N N . ILE B 1 41 ? 8.219 10.359 7.004 1 97.12 41 ILE B N 1
ATOM 1560 C CA . ILE B 1 41 ? 8 10.312 5.562 1 97.12 41 ILE B CA 1
ATOM 1561 C C . ILE B 1 41 ? 9.242 10.828 4.832 1 97.12 41 ILE B C 1
ATOM 1563 O O . ILE B 1 41 ? 9.734 11.914 5.133 1 97.12 41 ILE B O 1
ATOM 1567 N N . LYS B 1 42 ? 9.695 10.109 3.939 1 95.38 42 LYS B N 1
ATOM 1568 C CA . LYS B 1 42 ? 10.82 10.539 3.117 1 95.38 42 LYS B CA 1
ATOM 1569 C C . LYS B 1 42 ? 10.438 10.578 1.64 1 95.38 42 LYS B C 1
ATOM 1571 O O . LYS B 1 42 ? 9.734 9.695 1.153 1 95.38 42 LYS B O 1
ATOM 1576 N N . LEU B 1 43 ? 10.805 11.625 1.022 1 95.56 43 LEU B N 1
ATOM 1577 C CA . LEU B 1 43 ? 10.734 11.695 -0.433 1 95.56 43 LEU B CA 1
ATOM 1578 C C . LEU B 1 43 ? 12.102 11.43 -1.056 1 95.56 43 LEU B C 1
ATOM 1580 O O . LEU B 1 43 ? 13.117 11.953 -0.587 1 95.56 43 LEU B O 1
ATOM 1584 N N . TRP B 1 44 ? 12.039 10.625 -2.064 1 92.38 44 TRP B N 1
ATOM 1585 C CA . TRP B 1 44 ? 13.266 10.234 -2.746 1 92.38 44 TRP B CA 1
ATOM 1586 C C . TRP B 1 44 ? 13.227 10.633 -4.215 1 92.38 44 TRP B C 1
ATOM 1588 O O . TRP B 1 44 ? 12.172 10.602 -4.848 1 92.38 44 TRP B O 1
ATOM 1598 N N . ASN B 1 45 ? 14.43 11.078 -4.719 1 90.19 45 ASN B N 1
ATOM 1599 C CA . ASN B 1 45 ? 14.617 11.023 -6.164 1 90.19 45 ASN B CA 1
ATOM 1600 C C . ASN B 1 45 ? 14.867 9.602 -6.645 1 90.19 45 ASN B C 1
ATOM 1602 O O . ASN B 1 45 ? 15.938 9.039 -6.402 1 90.19 45 ASN B O 1
ATOM 1606 N N . ALA B 1 46 ? 13.938 9.031 -7.234 1 85.12 46 ALA B N 1
ATOM 1607 C CA . ALA B 1 46 ? 13.977 7.617 -7.602 1 85.12 46 ALA B CA 1
ATOM 1608 C C . ALA B 1 46 ? 15.07 7.344 -8.633 1 85.12 46 ALA B C 1
ATOM 1610 O O . ALA B 1 46 ? 15.609 6.238 -8.688 1 85.12 46 ALA B O 1
ATOM 1611 N N . GLN B 1 47 ? 15.398 8.266 -9.367 1 81.25 47 GLN B N 1
ATOM 1612 C CA . GLN B 1 47 ? 16.406 8.117 -10.414 1 81.25 47 GLN B CA 1
ATOM 1613 C C . GLN B 1 47 ? 17.812 8.211 -9.836 1 81.25 47 GLN B C 1
ATOM 1615 O O . GLN B 1 47 ? 18.688 7.426 -10.203 1 81.25 47 GLN B O 1
ATOM 1620 N N . LYS B 1 48 ? 17.969 9.094 -8.93 1 81.44 48 LYS B N 1
ATOM 1621 C CA . LYS B 1 48 ? 19.312 9.352 -8.391 1 81.44 48 LYS B CA 1
ATOM 1622 C C . LYS B 1 48 ? 19.547 8.555 -7.113 1 81.44 48 LYS B C 1
ATOM 1624 O O . LYS B 1 48 ? 20.688 8.375 -6.688 1 81.44 48 LYS B O 1
ATOM 1629 N N . GLY B 1 49 ? 18.469 8.164 -6.52 1 81.38 49 GLY B N 1
ATOM 1630 C CA . GLY B 1 49 ? 18.578 7.445 -5.262 1 81.38 49 GLY B CA 1
ATOM 1631 C C . GLY B 1 49 ? 18.953 8.344 -4.094 1 81.38 49 GLY B C 1
ATOM 1632 O O . GLY B 1 49 ? 19.703 7.941 -3.207 1 81.38 49 GLY B O 1
ATOM 1633 N N . THR B 1 50 ? 18.516 9.523 -4.176 1 86 50 THR B N 1
ATOM 1634 C CA . THR B 1 50 ? 18.844 10.477 -3.119 1 86 50 THR B CA 1
ATOM 1635 C C . THR B 1 50 ? 17.578 10.922 -2.391 1 86 50 THR B C 1
ATOM 1637 O O . THR B 1 50 ? 16.5 11.023 -2.996 1 86 50 THR B O 1
ATOM 1640 N N . ASN B 1 51 ? 17.812 11.195 -1.112 1 90.44 51 ASN B N 1
ATOM 1641 C CA . ASN B 1 51 ? 16.719 11.711 -0.29 1 90.44 51 ASN B CA 1
ATOM 1642 C C . ASN B 1 51 ? 16.469 13.195 -0.568 1 90.44 51 ASN B C 1
ATOM 1644 O O . ASN B 1 51 ? 17.406 14 -0.539 1 90.44 51 ASN B O 1
ATOM 1648 N N . ILE B 1 52 ? 15.25 13.555 -0.907 1 92.56 52 ILE B N 1
ATOM 1649 C CA . ILE B 1 52 ? 14.844 14.93 -1.186 1 92.56 52 ILE B CA 1
ATOM 1650 C C . ILE B 1 52 ? 14.484 15.641 0.119 1 92.56 52 ILE B C 1
ATOM 1652 O O . ILE B 1 52 ? 14.922 16.766 0.361 1 92.56 52 ILE B O 1
ATOM 1656 N N . CYS B 1 53 ? 13.688 15.039 0.967 1 94 53 CYS B N 1
ATOM 1657 C CA . CYS B 1 53 ? 13.297 15.594 2.26 1 94 53 CYS B CA 1
ATOM 1658 C C . CYS B 1 53 ? 12.828 14.492 3.207 1 94 53 CYS B C 1
ATOM 1660 O O . CYS B 1 53 ? 12.562 13.375 2.777 1 94 53 CYS B O 1
ATOM 1662 N N . SER B 1 54 ? 12.852 14.797 4.465 1 95.5 54 SER B N 1
ATOM 1663 C CA . SER B 1 54 ? 12.414 13.93 5.555 1 95.5 54 SER B CA 1
ATOM 1664 C C . SER B 1 54 ? 11.539 14.688 6.547 1 95.5 54 SER B C 1
ATOM 1666 O O . SER B 1 54 ? 11.945 15.734 7.062 1 95.5 54 SER B O 1
ATOM 1668 N N . ILE B 1 55 ? 10.375 14.133 6.75 1 95.94 55 ILE B N 1
ATOM 1669 C CA . ILE B 1 55 ? 9.43 14.75 7.668 1 95.94 55 ILE B CA 1
ATOM 1670 C C . ILE B 1 55 ? 9.18 13.828 8.852 1 95.94 55 ILE B C 1
ATOM 1672 O O . ILE B 1 55 ? 8.734 12.688 8.68 1 95.94 55 ILE B O 1
ATOM 1676 N N . ASP B 1 56 ? 9.422 14.336 9.984 1 95.5 56 ASP B N 1
ATOM 1677 C CA . ASP B 1 56 ? 9.078 13.578 11.188 1 95.5 56 ASP B CA 1
ATOM 1678 C C . ASP B 1 56 ? 7.59 13.711 11.516 1 95.5 56 ASP B C 1
ATOM 1680 O O . ASP B 1 56 ? 7.133 14.789 11.906 1 95.5 56 ASP B O 1
ATOM 1684 N N . THR B 1 57 ? 6.902 12.648 11.406 1 95.56 57 THR B N 1
ATOM 1685 C CA . THR B 1 57 ? 5.465 12.688 11.656 1 95.56 57 THR B CA 1
ATOM 1686 C C . THR B 1 57 ? 5.16 12.391 13.125 1 95.56 57 THR B C 1
ATOM 1688 O O . THR B 1 57 ? 4.012 12.484 13.555 1 95.56 57 THR B O 1
ATOM 1691 N N . LYS B 1 58 ? 6.168 11.914 13.891 1 95.19 58 LYS B N 1
ATOM 1692 C CA . LYS B 1 58 ? 6.066 11.555 15.297 1 95.19 58 LYS B CA 1
ATOM 1693 C C . LYS B 1 58 ? 5.246 10.281 15.484 1 95.19 58 LYS B C 1
ATOM 1695 O O . LYS B 1 58 ? 4.746 10.008 16.578 1 95.19 58 LYS B O 1
ATOM 1700 N N . ALA B 1 59 ? 5.051 9.531 14.453 1 95.75 59 ALA B N 1
ATOM 1701 C CA . ALA B 1 59 ? 4.316 8.266 14.469 1 95.75 59 ALA B CA 1
ATOM 1702 C C . ALA B 1 59 ? 4.824 7.328 13.375 1 95.75 59 ALA B C 1
ATOM 1704 O O . ALA B 1 59 ? 5.441 7.773 12.406 1 95.75 59 ALA B O 1
ATOM 1705 N N . GLN B 1 60 ? 4.605 6.047 13.57 1 95.19 60 GLN B N 1
ATOM 1706 C CA . GLN B 1 60 ? 4.875 5.102 12.492 1 95.19 60 GLN B CA 1
ATOM 1707 C C . GLN B 1 60 ? 4.074 5.453 11.242 1 95.19 60 GLN B C 1
ATOM 1709 O O . GLN B 1 60 ? 2.9 5.82 11.336 1 95.19 60 GLN B O 1
ATOM 1714 N N . VAL B 1 61 ? 4.684 5.355 10.07 1 96.44 61 VAL B N 1
ATOM 1715 C CA . VAL B 1 61 ? 4.004 5.609 8.805 1 96.44 61 VAL B CA 1
ATOM 1716 C C . VAL B 1 61 ? 3.697 4.285 8.109 1 96.44 61 VAL B C 1
ATOM 1718 O O . VAL B 1 61 ? 4.586 3.67 7.512 1 96.44 61 VAL B O 1
ATOM 1721 N N . CYS B 1 62 ? 2.395 3.893 8.086 1 96.75 62 CYS B N 1
ATOM 1722 C CA . CYS B 1 62 ? 2.012 2.547 7.676 1 96.75 62 CYS B CA 1
ATOM 1723 C C . CYS B 1 62 ? 1.358 2.562 6.301 1 96.75 62 CYS B C 1
ATOM 1725 O O . CYS B 1 62 ? 1.215 1.518 5.664 1 96.75 62 CYS B O 1
ATOM 1727 N N . GLY B 1 63 ? 0.952 3.66 5.82 1 97.69 63 GLY B N 1
ATOM 1728 C CA . GLY B 1 63 ? 0.334 3.818 4.512 1 97.69 63 GLY B CA 1
ATOM 1729 C C . GLY B 1 63 ? 0.616 5.168 3.879 1 97.69 63 GLY B C 1
ATOM 1730 O O . GLY B 1 63 ? 0.687 6.184 4.574 1 97.69 63 GLY B O 1
ATOM 1731 N N . LEU B 1 64 ? 0.741 5.145 2.627 1 98.44 64 LEU B N 1
ATOM 1732 C CA . LEU B 1 64 ? 0.916 6.344 1.816 1 98.44 64 LEU B CA 1
ATOM 1733 C C . LEU B 1 64 ? 0.103 6.25 0.529 1 98.44 64 LEU B C 1
ATOM 1735 O O . LEU B 1 64 ? 0.066 5.199 -0.114 1 98.44 64 LEU B O 1
ATOM 1739 N N . GLN B 1 65 ? -0.582 7.305 0.234 1 97.94 65 GLN B N 1
ATOM 1740 C CA . GLN B 1 65 ? -1.333 7.387 -1.015 1 97.94 65 GLN B CA 1
ATOM 1741 C C . GLN B 1 65 ? -1.321 8.805 -1.573 1 97.94 65 GLN B C 1
ATOM 1743 O O . GLN B 1 65 ? -1.753 9.742 -0.902 1 97.94 65 GLN B O 1
ATOM 1748 N N . TRP B 1 66 ? -0.845 8.945 -2.811 1 97.75 66 TRP B N 1
ATOM 1749 C CA . TRP B 1 66 ? -0.928 10.234 -3.488 1 97.75 66 TRP B CA 1
ATOM 1750 C C . TRP B 1 66 ? -2.352 10.516 -3.963 1 97.75 66 TRP B C 1
ATOM 1752 O O . TRP B 1 66 ? -3.039 9.609 -4.441 1 97.75 66 TRP B O 1
ATOM 1762 N N . ASN B 1 67 ? -2.723 11.797 -3.816 1 94.81 67 ASN B N 1
ATOM 1763 C CA . ASN B 1 67 ? -3.936 12.25 -4.488 1 94.81 67 ASN B CA 1
ATOM 1764 C C . ASN B 1 67 ? -3.748 12.312 -6 1 94.81 67 ASN B C 1
ATOM 1766 O O . ASN B 1 67 ? -2.855 13.008 -6.492 1 94.81 67 ASN B O 1
ATOM 1770 N N . LYS B 1 68 ? -4.594 11.609 -6.652 1 92.94 68 LYS B N 1
ATOM 1771 C CA . LYS B 1 68 ? -4.465 11.508 -8.102 1 92.94 68 LYS B CA 1
ATOM 1772 C C . LYS B 1 68 ? -4.801 12.836 -8.781 1 92.94 68 LYS B C 1
ATOM 1774 O O . LYS B 1 68 ? -4.391 13.078 -9.914 1 92.94 68 LYS B O 1
ATOM 1779 N N . HIS B 1 69 ? -5.484 13.703 -8.148 1 91.25 69 HIS B N 1
ATOM 1780 C CA . HIS B 1 69 ? -6.031 14.898 -8.781 1 91.25 69 HIS B CA 1
ATOM 1781 C C . HIS B 1 69 ? -5.336 16.156 -8.289 1 91.25 69 HIS B C 1
ATOM 1783 O O . HIS B 1 69 ? -5.285 17.156 -9 1 91.25 69 HIS B O 1
ATOM 1789 N N . TYR B 1 70 ? -4.82 16.094 -7.094 1 91.25 70 TYR B N 1
ATOM 1790 C CA . TYR B 1 70 ? -4.172 17.25 -6.492 1 91.25 70 TYR B CA 1
ATOM 1791 C C . TYR B 1 70 ? -2.801 16.891 -5.941 1 91.25 70 TYR B C 1
ATOM 1793 O O . TYR B 1 70 ? -2.541 15.727 -5.629 1 91.25 70 TYR B O 1
ATOM 1801 N N . LYS B 1 71 ? -1.989 17.859 -5.828 1 95.25 71 LYS B N 1
ATOM 1802 C CA . LYS B 1 71 ? -0.632 17.641 -5.34 1 95.25 71 LYS B CA 1
ATOM 1803 C C . LYS B 1 71 ? -0.614 17.469 -3.824 1 95.25 71 LYS B C 1
ATOM 1805 O O . LYS B 1 71 ? -0.167 18.359 -3.102 1 95.25 71 LYS B O 1
ATOM 1810 N N . GLU B 1 72 ? -1.118 16.328 -3.396 1 95.56 72 GLU B N 1
ATOM 1811 C CA . GLU B 1 72 ? -1.229 16 -1.978 1 95.56 72 GLU B CA 1
ATOM 1812 C C . GLU B 1 72 ? -0.849 14.539 -1.713 1 95.56 72 GLU B C 1
ATOM 1814 O O . GLU B 1 72 ? -0.957 13.695 -2.602 1 95.56 72 GLU B O 1
ATOM 1819 N N . LEU B 1 73 ? -0.347 14.328 -0.507 1 97.31 73 LEU B N 1
ATOM 1820 C CA . LEU B 1 73 ? -0.004 12.992 -0.029 1 97.31 73 LEU B CA 1
ATOM 1821 C C . LEU B 1 73 ? -0.747 12.672 1.264 1 97.31 73 LEU B C 1
ATOM 1823 O O . LEU B 1 73 ? -0.741 13.469 2.203 1 97.31 73 LEU B O 1
ATOM 1827 N N . LEU B 1 74 ? -1.451 11.57 1.278 1 97.19 74 LEU B N 1
ATOM 1828 C CA . LEU B 1 74 ? -2.117 11.078 2.479 1 97.19 74 LEU B CA 1
ATOM 1829 C C . LEU B 1 74 ? -1.265 10.023 3.178 1 97.19 74 LEU B C 1
ATOM 1831 O O . LEU B 1 74 ? -0.74 9.109 2.529 1 97.19 74 LEU B O 1
ATOM 1835 N N . SER B 1 75 ? -1.069 10.172 4.453 1 97.5 75 SER B N 1
ATOM 1836 C CA . SER B 1 75 ? -0.36 9.172 5.25 1 97.5 75 SER B CA 1
ATOM 1837 C C . SER B 1 75 ? -1.264 8.578 6.324 1 97.5 75 SER B C 1
ATOM 1839 O O . SER B 1 75 ? -2.148 9.258 6.848 1 97.5 75 SER B O 1
ATOM 1841 N N . GLY B 1 76 ? -1.136 7.297 6.562 1 96.88 76 GLY B N 1
ATOM 1842 C CA . GLY B 1 76 ? -1.751 6.602 7.68 1 96.88 76 GLY B CA 1
ATOM 1843 C C . GLY B 1 76 ? -0.757 6.195 8.75 1 96.88 76 GLY B C 1
ATOM 1844 O O . GLY B 1 76 ? 0.367 5.793 8.445 1 96.88 76 GLY B O 1
ATOM 1845 N N . HIS B 1 77 ? -1.208 6.258 10.008 1 96.75 77 HIS B N 1
ATOM 1846 C CA . HIS B 1 77 ? -0.235 6.18 11.086 1 96.75 77 HIS B CA 1
ATOM 1847 C C . HIS B 1 77 ? -0.694 5.211 12.172 1 96.75 77 HIS B C 1
ATOM 1849 O O . HIS B 1 77 ? -1.887 4.922 12.289 1 96.75 77 HIS B O 1
ATOM 1855 N N . GLY B 1 78 ? 0.352 4.738 12.852 1 94.44 78 GLY B N 1
ATOM 1856 C CA . GLY B 1 78 ? 0.203 4 14.102 1 94.44 78 GLY B CA 1
ATOM 1857 C C . GLY B 1 78 ? 1.235 4.379 15.141 1 94.44 78 GLY B C 1
ATOM 1858 O O . GLY B 1 78 ? 2.209 5.074 14.836 1 94.44 78 GLY B O 1
ATOM 1859 N N . TYR B 1 79 ? 0.886 4.051 16.453 1 93.69 79 TYR B N 1
ATOM 1860 C CA . TYR B 1 79 ? 1.813 4.219 17.562 1 93.69 79 TYR B CA 1
ATOM 1861 C C . TYR B 1 79 ? 2.355 5.641 17.609 1 93.69 79 TYR B C 1
ATOM 1863 O O . TYR B 1 79 ? 3.57 5.848 17.672 1 93.69 79 TYR B O 1
ATOM 1871 N N . SER B 1 80 ? 1.562 6.586 17.656 1 91.19 80 SER B N 1
ATOM 1872 C CA . SER B 1 80 ? 1.954 7.988 17.719 1 91.19 80 SER B CA 1
ATOM 1873 C C . SER B 1 80 ? 2.551 8.336 19.078 1 91.19 80 SER B C 1
ATOM 1875 O O . SER B 1 80 ? 2.115 7.812 20.109 1 91.19 80 SER B O 1
ATOM 1877 N N . THR B 1 81 ? 3.506 9.188 19.141 1 88.69 81 THR B N 1
ATOM 1878 C CA . THR B 1 81 ? 4.125 9.664 20.375 1 88.69 81 THR B CA 1
ATOM 1879 C C . THR B 1 81 ? 3.65 11.07 20.719 1 88.69 81 THR B C 1
ATOM 1881 O O . THR B 1 81 ? 4.176 11.703 21.641 1 88.69 81 THR B O 1
ATOM 1884 N N . SER B 1 82 ? 2.797 11.602 19.953 1 84.25 82 SER B N 1
ATOM 1885 C CA . SER B 1 82 ? 2.285 12.945 20.188 1 84.25 82 SER B CA 1
ATOM 1886 C C . SER B 1 82 ? 0.765 12.945 20.312 1 84.25 82 SER B C 1
ATOM 1888 O O . SER B 1 82 ? 0.077 12.234 19.578 1 84.25 82 SER B O 1
ATOM 1890 N N . ALA B 1 83 ? 0.228 13.734 21.172 1 76.5 83 ALA B N 1
ATOM 1891 C CA . ALA B 1 83 ? -1.208 13.875 21.391 1 76.5 83 ALA B CA 1
ATOM 1892 C C . ALA B 1 83 ? -1.886 14.562 20.219 1 76.5 83 ALA B C 1
ATOM 1894 O O . ALA B 1 83 ? -3.094 14.422 20.016 1 76.5 83 ALA B O 1
ATOM 1895 N N . GLU B 1 84 ? -1.13 15.234 19.375 1 72.38 84 GLU B N 1
ATOM 1896 C CA . GLU B 1 84 ? -1.686 16.031 18.281 1 72.38 84 GLU B CA 1
ATOM 1897 C C . GLU B 1 84 ? -1.665 15.242 16.969 1 72.38 84 GLU B C 1
ATOM 1899 O O . GLU B 1 84 ? -2.08 15.758 15.93 1 72.38 84 GLU B O 1
ATOM 1904 N N . SER B 1 85 ? -1.3 13.953 17.234 1 77.19 85 SER B N 1
ATOM 1905 C CA . SER B 1 85 ? -1.146 13.219 15.977 1 77.19 85 SER B CA 1
ATOM 1906 C C . SER B 1 85 ? -2.488 12.695 15.477 1 77.19 85 SER B C 1
ATOM 1908 O O . SER B 1 85 ? -3.4 12.445 16.266 1 77.19 85 SER B O 1
ATOM 1910 N N . SER B 1 86 ? -2.711 12.812 14.273 1 86.56 86 SER B N 1
ATOM 1911 C CA . SER B 1 86 ? -3.869 12.234 13.602 1 86.56 86 SER B CA 1
ATOM 1912 C C . SER B 1 86 ? -3.529 10.891 12.969 1 86.56 86 SER B C 1
ATOM 1914 O O . SER B 1 86 ? -2.387 10.656 12.57 1 86.56 86 SER B O 1
ATOM 1916 N N . GLN B 1 87 ? -4.465 9.969 12.945 1 90.06 87 GLN B N 1
ATOM 1917 C CA . GLN B 1 87 ? -4.277 8.648 12.359 1 90.06 87 GLN B CA 1
ATOM 1918 C C . GLN B 1 87 ? -4.035 8.742 10.859 1 90.06 87 GLN B C 1
ATOM 1920 O O . GLN B 1 87 ? -3.324 7.918 10.281 1 90.06 87 GLN B O 1
ATOM 1925 N N . MET B 1 88 ? -4.688 9.734 10.266 1 93.75 88 MET B N 1
ATOM 1926 C CA . MET B 1 88 ? -4.441 10.039 8.859 1 93.75 88 MET B CA 1
ATOM 1927 C C . MET B 1 88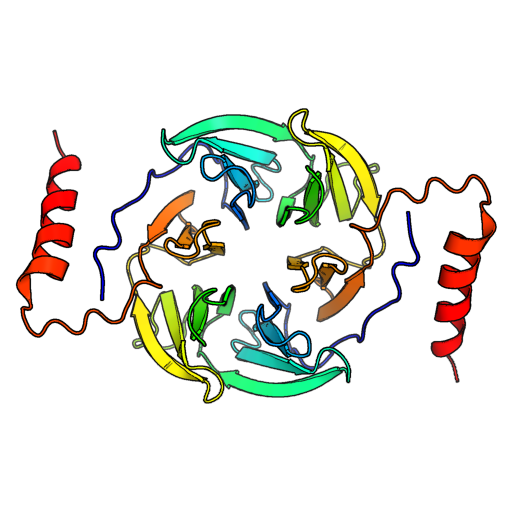 ? -4.145 11.523 8.672 1 93.75 88 MET B C 1
ATOM 1929 O O . MET B 1 88 ? -4.824 12.375 9.25 1 93.75 88 MET B O 1
ATOM 1933 N N . CYS B 1 89 ? -3.127 11.867 7.875 1 94.81 89 CYS B N 1
ATOM 1934 C CA . CYS B 1 89 ? -2.691 13.242 7.652 1 94.81 89 CYS B CA 1
ATOM 1935 C C . CYS B 1 89 ? -2.562 13.539 6.164 1 94.81 89 CYS B C 1
ATOM 1937 O O . CYS B 1 89 ? -2.076 12.703 5.398 1 94.81 89 CYS B O 1
ATOM 1939 N N . LEU B 1 90 ? -2.998 14.727 5.828 1 93.88 90 LEU B N 1
ATOM 1940 C CA . LEU B 1 90 ? -2.857 15.203 4.457 1 93.88 90 LEU B CA 1
ATOM 1941 C C . LEU B 1 90 ? -1.733 16.219 4.348 1 93.88 90 LEU B C 1
ATOM 1943 O O . LEU B 1 90 ? -1.678 17.172 5.129 1 93.88 90 LEU B O 1
ATOM 1947 N N . TRP B 1 91 ? -0.86 16 3.385 1 96.06 91 TRP B N 1
ATOM 1948 C CA . TRP B 1 91 ? 0.307 16.844 3.164 1 96.06 91 TRP B CA 1
ATOM 1949 C C . TRP B 1 91 ? 0.246 17.516 1.793 1 96.06 91 TRP B C 1
ATOM 1951 O O . TRP B 1 91 ? -0.051 16.859 0.791 1 96.06 91 TRP B O 1
ATOM 1961 N N . GLN B 1 92 ? 0.572 18.797 1.785 1 95.25 92 GLN B N 1
ATOM 1962 C CA . GLN B 1 92 ? 0.662 19.5 0.509 1 95.25 92 GLN B CA 1
ATOM 1963 C C . GLN B 1 92 ? 2.018 19.266 -0.153 1 95.25 92 GLN B C 1
ATOM 1965 O O . GLN B 1 92 ? 3.059 19.406 0.491 1 95.25 92 GLN B O 1
ATOM 1970 N N . TYR B 1 93 ? 1.985 18.938 -1.327 1 95.44 93 TYR B N 1
ATOM 1971 C CA . TYR B 1 93 ? 3.205 18.766 -2.107 1 95.44 93 TYR B CA 1
ATOM 1972 C C . TYR B 1 93 ? 3.441 19.969 -3.021 1 95.44 93 TYR B C 1
ATOM 1974 O O . TYR B 1 93 ? 2.5 20.5 -3.613 1 95.44 93 TYR B O 1
ATOM 1982 N N . PRO B 1 94 ? 4.695 20.516 -3.031 1 94.62 94 PRO B N 1
ATOM 1983 C CA . PRO B 1 94 ? 5.973 19.938 -2.617 1 94.62 94 PRO B CA 1
ATOM 1984 C C . PRO B 1 94 ? 6.434 20.438 -1.25 1 94.62 94 PRO B C 1
ATOM 1986 O O . PRO B 1 94 ? 7.457 19.969 -0.735 1 94.62 94 PRO B O 1
ATOM 1989 N N . SER B 1 95 ? 5.668 21.297 -0.632 1 95.25 95 SER B N 1
ATOM 1990 C CA . SER B 1 95 ? 6.109 21.875 0.633 1 95.25 95 SER B CA 1
ATOM 1991 C C . SER B 1 95 ? 6.078 20.828 1.752 1 95.25 95 SER B C 1
ATOM 1993 O O . SER B 1 95 ? 6.801 20.953 2.742 1 95.25 95 SER B O 1
ATOM 1995 N N . MET B 1 96 ? 5.262 19.906 1.655 1 96.75 96 MET B N 1
ATOM 1996 C CA . MET B 1 96 ? 4.977 18.859 2.637 1 96.75 96 MET B CA 1
ATOM 1997 C C . MET B 1 96 ? 4.496 19.453 3.951 1 96.75 96 MET B C 1
ATOM 1999 O O . MET B 1 96 ? 4.832 18.969 5.027 1 96.75 96 MET B O 1
ATOM 2003 N N . THR B 1 97 ? 3.77 20.516 3.791 1 95.25 97 THR B N 1
ATOM 2004 C CA . THR B 1 97 ? 3.047 21.062 4.934 1 95.25 97 THR B CA 1
ATOM 2005 C C . THR B 1 97 ? 1.769 20.281 5.195 1 95.25 97 THR B C 1
ATOM 2007 O O . THR B 1 97 ? 1.048 19.922 4.262 1 95.25 97 THR B O 1
ATOM 2010 N N . LYS B 1 98 ? 1.615 20.016 6.457 1 92.94 98 LYS B N 1
ATOM 2011 C CA . LYS B 1 98 ? 0.38 19.328 6.816 1 92.94 98 LYS B CA 1
ATOM 2012 C C . LYS B 1 98 ? -0.83 20.234 6.641 1 92.94 98 LYS B C 1
ATOM 2014 O O . LYS B 1 98 ? -0.875 21.344 7.203 1 92.94 98 LYS B O 1
ATOM 2019 N N . VAL B 1 99 ? -1.842 19.797 5.938 1 90.44 99 VAL B N 1
ATOM 2020 C CA . VAL B 1 99 ? -2.967 20.672 5.637 1 90.44 99 VAL B CA 1
ATOM 2021 C C . VAL B 1 99 ? -4.246 20.109 6.242 1 90.44 99 VAL B C 1
ATOM 2023 O O . VAL B 1 99 ? -5.309 20.719 6.164 1 90.44 99 VAL B O 1
ATOM 2026 N N . GLY B 1 100 ? -4.195 18.875 6.871 1 86.69 100 GLY B N 1
ATOM 2027 C CA . GLY B 1 100 ? -5.359 18.281 7.508 1 86.69 100 GLY B CA 1
ATOM 2028 C C . GLY B 1 100 ? -5.07 16.938 8.141 1 86.69 100 GLY B C 1
ATOM 2029 O O . GLY B 1 100 ? -4 16.359 7.934 1 86.69 100 GLY B O 1
ATOM 2030 N N . GLY B 1 101 ? -6.02 16.469 8.984 1 87.12 101 GLY B N 1
ATOM 2031 C CA . GLY B 1 101 ? -5.914 15.188 9.656 1 87.12 101 GLY B CA 1
ATOM 2032 C C . GLY B 1 101 ? -7.266 14.57 9.977 1 87.12 101 GLY B C 1
ATOM 2033 O O . GLY B 1 101 ? -8.266 15.281 10.078 1 87.12 101 GLY B O 1
ATOM 2034 N N . LEU B 1 102 ? -7.285 13.328 9.984 1 83.19 102 LEU B N 1
ATOM 2035 C CA . LEU B 1 102 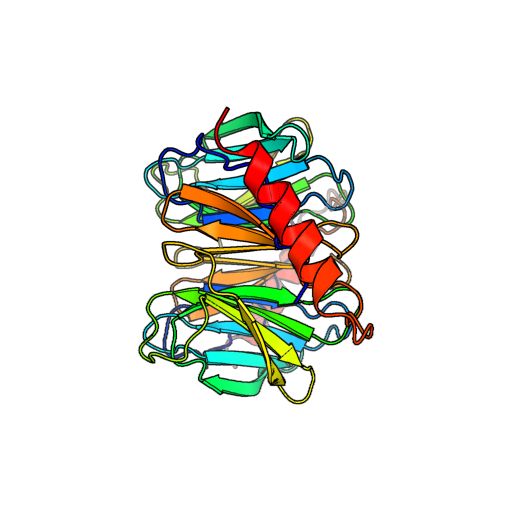? -8.484 12.562 10.32 1 83.19 102 LEU B CA 1
ATOM 2036 C C . LEU B 1 102 ? -8.188 11.547 11.414 1 83.19 102 LEU B C 1
ATOM 2038 O O . LEU B 1 102 ? -7.191 10.82 11.344 1 83.19 102 LEU B O 1
ATOM 2042 N N . ASP B 1 103 ? -9.031 11.516 12.43 1 82.12 103 ASP B N 1
ATOM 2043 C CA . ASP B 1 103 ? -8.914 10.578 13.539 1 82.12 103 ASP B CA 1
ATOM 2044 C C . ASP B 1 103 ? -10.195 9.766 13.719 1 82.12 103 ASP B C 1
ATOM 2046 O O . ASP B 1 103 ? -10.969 10.023 14.641 1 82.12 103 ASP B O 1
ATOM 2050 N N . ARG B 1 104 ? -10.359 8.828 12.938 1 77.12 104 ARG B N 1
ATOM 2051 C CA . ARG B 1 104 ? -11.656 8.172 12.992 1 77.12 104 ARG B CA 1
ATOM 2052 C C . ARG B 1 104 ? -11.5 6.656 13.102 1 77.12 104 ARG B C 1
ATOM 2054 O O . ARG B 1 104 ? -12.477 5.914 12.992 1 77.12 104 ARG B O 1
ATOM 2061 N N . HIS B 1 105 ? -10.344 6.219 13.195 1 79.75 105 HIS B N 1
ATOM 2062 C CA . HIS B 1 105 ? -10.109 4.809 13.484 1 79.75 105 HIS B CA 1
ATOM 2063 C C . HIS B 1 105 ? -9.977 4.566 14.984 1 79.75 105 HIS B C 1
ATOM 2065 O O . HIS B 1 105 ? -9.531 5.453 15.719 1 79.75 105 HIS B O 1
ATOM 2071 N N . SER B 1 106 ? -10.5 3.461 15.422 1 80.06 106 SER B N 1
ATOM 2072 C CA . SER B 1 106 ? -10.375 3.092 16.828 1 80.06 106 SER B CA 1
ATOM 2073 C C . SER B 1 106 ? -8.984 2.561 17.141 1 80.06 106 SER B C 1
ATOM 2075 O O . SER B 1 106 ? -8.594 2.461 18.312 1 80.06 106 SER B O 1
ATOM 2077 N N . SER B 1 107 ? -8.312 2.189 16.188 1 84.75 107 SER B N 1
ATOM 2078 C CA . SER B 1 107 ? -6.965 1.633 16.297 1 84.75 107 SER B CA 1
ATOM 2079 C C . SER B 1 107 ? -6.051 2.176 15.195 1 84.75 107 SER B C 1
ATOM 2081 O O . SER B 1 107 ? -6.402 3.139 14.508 1 84.75 107 SER B O 1
ATOM 2083 N N . ARG B 1 108 ? -4.875 1.635 15.102 1 91.69 108 ARG B N 1
ATOM 2084 C CA . ARG B 1 108 ? -3.873 2.053 14.125 1 91.69 108 ARG B CA 1
ATOM 2085 C C . ARG B 1 108 ? -4.387 1.859 12.703 1 91.69 108 ARG B C 1
ATOM 2087 O O . ARG B 1 108 ? -5.23 0.997 12.453 1 91.69 108 ARG B O 1
ATOM 2094 N N . VAL B 1 109 ? -3.961 2.754 11.82 1 94.19 109 VAL B N 1
ATOM 2095 C CA . VAL B 1 109 ? -4.133 2.549 10.383 1 94.19 109 VAL B CA 1
ATOM 2096 C C . VAL B 1 109 ? -2.977 1.712 9.844 1 94.19 109 VAL B C 1
ATOM 2098 O O . VAL B 1 109 ? -1.808 2.027 10.078 1 94.19 109 VAL B O 1
ATOM 2101 N N . LEU B 1 110 ? -3.311 0.677 9.094 1 94.94 110 LEU B N 1
ATOM 2102 C CA . LEU B 1 110 ? -2.285 -0.274 8.68 1 94.94 110 LEU B CA 1
ATOM 2103 C C . LEU B 1 110 ? -1.979 -0.126 7.191 1 94.94 110 LEU B C 1
ATOM 2105 O O . LEU B 1 110 ? -0.899 -0.504 6.734 1 94.94 110 LEU B O 1
ATOM 2109 N N . HIS B 1 111 ? -2.916 0.355 6.422 1 97.06 111 HIS B N 1
ATOM 2110 C CA . HIS B 1 111 ? -2.734 0.468 4.98 1 97.06 111 HIS B CA 1
ATOM 2111 C C . HIS B 1 111 ? -3.783 1.389 4.363 1 97.06 111 HIS B C 1
ATOM 2113 O O . HIS B 1 111 ? -4.828 1.636 4.969 1 97.06 111 HIS B O 1
ATOM 2119 N N . LEU B 1 112 ? -3.488 1.905 3.193 1 96.94 112 LEU B N 1
ATOM 2120 C CA . LEU B 1 112 ? -4.367 2.785 2.43 1 96.94 112 LEU B CA 1
ATOM 2121 C C . LEU B 1 112 ? -4.434 2.35 0.969 1 96.94 112 LEU B C 1
ATOM 2123 O O . LEU B 1 112 ? -3.473 1.787 0.439 1 96.94 112 LEU B O 1
ATOM 2127 N N . SER B 1 113 ? -5.562 2.613 0.37 1 97.62 113 SER B N 1
ATOM 2128 C CA . SER B 1 113 ? -5.723 2.471 -1.073 1 97.62 113 SER B CA 1
ATOM 2129 C C . SER B 1 113 ? -6.758 3.449 -1.614 1 97.62 113 SER B C 1
ATOM 2131 O O . SER B 1 113 ? -7.723 3.787 -0.922 1 97.62 113 SER B O 1
ATOM 2133 N N . GLN B 1 114 ? -6.535 3.85 -2.812 1 95.56 114 GLN B N 1
ATOM 2134 C CA . GLN B 1 114 ? -7.402 4.84 -3.443 1 95.56 114 GLN B CA 1
ATOM 2135 C C . GLN B 1 114 ? -8.234 4.211 -4.559 1 95.56 114 GLN B C 1
ATOM 2137 O O . GLN B 1 114 ? -7.73 3.387 -5.328 1 95.56 114 GLN B O 1
ATOM 2142 N N . SER B 1 115 ? -9.453 4.691 -4.656 1 93.56 115 SER B N 1
ATOM 2143 C CA . SER B 1 115 ? -10.32 4.227 -5.734 1 93.56 115 SER B CA 1
ATOM 2144 C C . SER B 1 115 ? -9.789 4.652 -7.098 1 93.56 115 SER B C 1
ATOM 2146 O O . SER B 1 115 ? -9.023 5.613 -7.199 1 93.56 115 SER B O 1
ATOM 2148 N N . PRO B 1 116 ? -10.227 3.914 -8.141 1 92.75 116 PRO B N 1
ATOM 2149 C CA . PRO B 1 116 ? -9.711 4.23 -9.477 1 92.75 116 PRO B CA 1
ATOM 2150 C C . PRO B 1 116 ? -10.023 5.664 -9.906 1 92.75 116 PRO B C 1
ATOM 2152 O O . PRO B 1 116 ? -9.25 6.273 -10.648 1 92.75 116 PRO B O 1
ATOM 2155 N N . ASP B 1 117 ? -11.094 6.27 -9.445 1 89.62 117 ASP B N 1
ATOM 2156 C CA . ASP B 1 117 ? -11.445 7.625 -9.852 1 89.62 117 ASP B CA 1
ATOM 2157 C C . ASP B 1 117 ? -10.75 8.664 -8.977 1 89.62 117 ASP B C 1
ATOM 2159 O O . ASP B 1 117 ? -10.844 9.867 -9.234 1 89.62 117 ASP B O 1
ATOM 2163 N N . GLY B 1 118 ? -10.086 8.18 -7.926 1 91.5 118 GLY B N 1
ATOM 2164 C CA . GLY B 1 118 ? -9.273 9.055 -7.09 1 91.5 118 GLY B CA 1
ATOM 2165 C C . GLY B 1 118 ? -10.086 9.797 -6.043 1 91.5 118 GLY B C 1
ATOM 2166 O O . GLY B 1 118 ? -9.547 10.617 -5.297 1 91.5 118 GLY B O 1
ATOM 2167 N N . LEU B 1 119 ? -11.305 9.5 -5.844 1 87.12 119 LEU B N 1
ATOM 2168 C CA . LEU B 1 119 ? -12.172 10.312 -5.004 1 87.12 119 LEU B CA 1
ATOM 2169 C C . LEU B 1 119 ? -12.312 9.703 -3.615 1 87.12 119 LEU B C 1
ATOM 2171 O O . LEU B 1 119 ? -12.617 10.406 -2.648 1 87.12 119 LEU B O 1
ATOM 2175 N N . THR B 1 120 ? -12.141 8.406 -3.533 1 89.62 120 THR B N 1
ATOM 2176 C CA . THR B 1 120 ? -12.328 7.68 -2.285 1 89.62 120 THR B CA 1
ATOM 2177 C C . THR B 1 120 ? -11.039 6.988 -1.858 1 89.62 120 THR B C 1
ATOM 2179 O O . THR B 1 120 ? -10.32 6.441 -2.693 1 89.62 120 THR B O 1
ATOM 2182 N N . VAL B 1 121 ? -10.75 7.066 -0.566 1 92.94 121 VAL B N 1
ATOM 2183 C CA . VAL B 1 121 ? -9.641 6.305 0.008 1 92.94 121 VAL B CA 1
ATOM 2184 C C . VAL B 1 121 ? -10.188 5.273 0.995 1 92.94 121 VAL B C 1
ATOM 2186 O O . VAL B 1 121 ? -11.086 5.57 1.784 1 92.94 121 VAL B O 1
ATOM 2189 N N . VAL B 1 122 ? -9.648 4.086 0.902 1 93.44 122 VAL B N 1
ATOM 2190 C CA . VAL B 1 122 ? -9.984 3.033 1.856 1 93.44 122 VAL B CA 1
ATOM 2191 C C . VAL B 1 122 ? -8.812 2.811 2.811 1 93.44 122 VAL B C 1
ATOM 2193 O O . VAL B 1 122 ? -7.652 2.82 2.393 1 93.44 122 VAL B O 1
ATOM 2196 N N . SER B 1 123 ? -9.141 2.656 4.082 1 93.31 123 SER B N 1
ATOM 2197 C CA . SER B 1 123 ? -8.125 2.412 5.102 1 93.31 123 SER B CA 1
ATOM 2198 C C . SER B 1 123 ? -8.383 1.106 5.844 1 93.31 123 SER B C 1
ATOM 2200 O O . SER B 1 123 ? -9.539 0.728 6.055 1 93.31 123 SER B O 1
ATOM 2202 N N . ALA B 1 124 ? -7.309 0.435 6.148 1 92.38 124 ALA B N 1
ATOM 2203 C CA . ALA B 1 124 ? -7.367 -0.755 6.992 1 92.38 124 ALA B CA 1
ATOM 2204 C C . ALA B 1 124 ? -6.945 -0.432 8.422 1 92.38 124 ALA B C 1
ATOM 2206 O O . ALA B 1 124 ? -5.875 0.138 8.648 1 92.38 124 ALA B O 1
ATOM 2207 N N . GLY B 1 125 ? -7.832 -0.898 9.344 1 87.94 125 GLY B N 1
ATOM 2208 C CA . GLY B 1 125 ? -7.531 -0.671 10.75 1 87.94 125 GLY B CA 1
ATOM 2209 C C . GLY B 1 125 ? -6.992 -1.904 11.445 1 87.94 125 GLY B C 1
ATOM 2210 O O . GLY B 1 125 ? -7.23 -3.029 11.008 1 87.94 125 GLY B O 1
ATOM 2211 N N . GLY B 1 126 ? -6.262 -1.669 12.516 1 83.88 126 GLY B N 1
ATOM 2212 C CA . GLY B 1 126 ? -5.793 -2.77 13.336 1 83.88 126 GLY B CA 1
ATOM 2213 C C . GLY B 1 126 ? -6.918 -3.537 14.008 1 83.88 126 GLY B C 1
ATOM 2214 O O . GLY B 1 126 ? -6.699 -4.625 14.547 1 83.88 126 GLY B O 1
ATOM 2215 N N . ASP B 1 127 ? -8.086 -2.996 14 1 77.88 127 ASP B N 1
ATOM 2216 C CA . ASP B 1 127 ? -9.258 -3.656 14.562 1 77.88 127 ASP B CA 1
ATOM 2217 C C . ASP B 1 127 ? -9.945 -4.535 13.516 1 77.88 127 ASP B C 1
ATOM 2219 O O . ASP B 1 127 ? -11.117 -4.887 13.664 1 77.88 127 ASP B O 1
ATOM 2223 N N . GLU B 1 128 ? -9.297 -4.82 12.43 1 79.31 128 GLU B N 1
ATOM 2224 C CA . GLU B 1 128 ? -9.734 -5.727 11.375 1 79.31 128 GLU B CA 1
ATOM 2225 C C . GLU B 1 128 ? -10.852 -5.105 10.539 1 79.31 128 GLU B C 1
ATOM 2227 O O . GLU B 1 128 ? -11.609 -5.82 9.883 1 79.31 128 GLU B O 1
ATOM 2232 N N . THR B 1 129 ? -10.914 -3.807 10.625 1 79.19 129 THR B N 1
ATOM 2233 C CA . THR B 1 129 ? -11.938 -3.133 9.836 1 79.19 129 THR B CA 1
ATOM 2234 C C . THR B 1 129 ? -11.312 -2.43 8.633 1 79.19 129 THR B C 1
ATOM 2236 O O . THR B 1 129 ? -10.148 -2.039 8.672 1 79.19 129 THR B O 1
ATOM 2239 N N . ILE B 1 130 ? -12.148 -2.354 7.645 1 86.06 130 ILE B N 1
ATOM 2240 C CA . ILE B 1 130 ? -11.844 -1.54 6.473 1 86.06 130 ILE B CA 1
ATOM 2241 C C . ILE B 1 130 ? -12.828 -0.378 6.379 1 86.06 130 ILE B C 1
ATOM 2243 O O . ILE B 1 130 ? -14.039 -0.573 6.504 1 86.06 130 ILE B O 1
ATOM 2247 N N . ARG B 1 131 ? -12.312 0.83 6.234 1 86 131 ARG B N 1
ATOM 2248 C CA . ARG B 1 131 ? -13.164 2.018 6.188 1 86 131 ARG B CA 1
ATOM 2249 C C . ARG B 1 131 ? -12.93 2.805 4.902 1 86 131 ARG B C 1
ATOM 2251 O O . ARG B 1 131 ? -11.797 2.889 4.418 1 86 131 ARG B O 1
ATOM 2258 N N . PHE B 1 132 ? -14.016 3.422 4.398 1 86.75 132 PHE B N 1
ATOM 2259 C CA . PHE B 1 132 ? -13.992 4.203 3.166 1 86.75 132 PHE B CA 1
ATOM 2260 C C . PHE B 1 132 ? -14.156 5.688 3.467 1 86.75 132 PHE B C 1
ATOM 2262 O O . PHE B 1 132 ? -15.039 6.074 4.238 1 86.75 132 PHE B O 1
ATOM 2269 N N . TRP B 1 133 ? -13.242 6.5 2.809 1 85.81 133 TRP B N 1
ATOM 2270 C CA . TRP B 1 133 ? -13.219 7.934 3.092 1 85.81 133 TRP B CA 1
ATOM 2271 C C . TRP B 1 133 ? -13.266 8.742 1.801 1 85.81 133 TRP B C 1
ATOM 2273 O O . TRP B 1 133 ? -12.617 8.391 0.814 1 85.81 133 TRP B O 1
ATOM 2283 N N . GLU B 1 134 ? -14.023 9.875 1.809 1 84.5 134 GLU B N 1
ATOM 2284 C CA . GLU B 1 134 ? -13.898 10.898 0.775 1 84.5 134 GLU B CA 1
ATOM 2285 C C . GLU B 1 134 ? -12.945 12.016 1.209 1 84.5 134 GLU B C 1
ATOM 2287 O O . GLU B 1 134 ? -13.367 13.016 1.79 1 84.5 134 GLU B O 1
ATOM 2292 N N . ILE B 1 135 ? -11.742 11.852 1.058 1 78.12 135 ILE B N 1
ATOM 2293 C CA . ILE B 1 135 ? -10.719 12.758 1.578 1 78.12 135 ILE B CA 1
ATOM 2294 C C . ILE B 1 135 ? -10.188 13.633 0.45 1 78.12 135 ILE B C 1
ATOM 2296 O O . ILE B 1 135 ? -9.805 14.781 0.676 1 78.12 135 ILE B O 1
ATOM 2300 N N . PHE B 1 136 ? -10.07 13.195 -0.809 1 71.69 136 PHE B N 1
ATOM 2301 C CA . PHE B 1 136 ? -9.406 13.891 -1.904 1 71.69 136 PHE B CA 1
ATOM 2302 C C . PHE B 1 136 ? -10.383 14.773 -2.666 1 71.69 136 PHE B C 1
ATOM 2304 O O . PHE B 1 136 ? -10.047 15.312 -3.721 1 71.69 136 PHE B O 1
ATOM 2311 N N . GLY B 1 137 ? -11.508 14.961 -2.205 1 62.41 137 GLY B N 1
ATOM 2312 C CA . GLY B 1 137 ? -12.469 15.812 -2.896 1 62.41 137 GLY B CA 1
ATOM 2313 C C . GLY B 1 137 ? -12.125 17.281 -2.809 1 62.41 137 GLY B C 1
ATOM 2314 O O . GLY B 1 137 ? -11.18 17.672 -2.109 1 62.41 137 GLY B O 1
ATOM 2315 N N . PRO B 1 138 ? -12.578 18.078 -3.883 1 56.94 138 PRO B N 1
ATOM 2316 C CA . PRO B 1 138 ? -12.305 19.516 -3.906 1 56.94 138 PRO B CA 1
ATOM 2317 C C . PRO B 1 138 ? -12.477 20.172 -2.539 1 56.94 138 PRO B C 1
ATOM 2319 O O . PRO B 1 138 ? -13.273 19.703 -1.721 1 56.94 138 PRO B O 1
ATOM 2322 N N . PRO B 1 139 ? -11.398 20.984 -2.242 1 49.59 139 PRO B N 1
ATOM 2323 C CA . PRO B 1 139 ? -11.594 21.719 -0.988 1 49.59 139 PRO B CA 1
ATOM 2324 C C . PRO B 1 139 ? -13 22.297 -0.852 1 49.59 139 PRO B C 1
ATOM 2326 O O . PRO B 1 139 ? -13.602 22.703 -1.848 1 49.59 139 PRO B O 1
ATOM 2329 N N . VAL B 1 140 ? -13.766 21.672 -0.039 1 45.19 140 VAL B N 1
ATOM 2330 C CA . VAL B 1 140 ? -15.086 22.25 0.169 1 45.19 140 VAL B CA 1
ATOM 2331 C C . VAL B 1 140 ? -14.961 23.75 0.407 1 45.19 140 VAL B C 1
ATOM 2333 O O . VAL B 1 140 ? -14.336 24.188 1.379 1 45.19 140 VAL B O 1
ATOM 2336 N N . THR B 1 141 ? -14.672 24.484 -0.564 1 38.78 141 THR B N 1
ATOM 2337 C CA . THR B 1 141 ? -14.758 25.922 -0.405 1 38.78 141 THR B CA 1
ATOM 2338 C C . THR B 1 141 ? -16.016 26.312 0.366 1 38.78 141 THR B C 1
ATOM 2340 O O . THR B 1 141 ? -16.328 27.5 0.493 1 38.78 141 THR B O 1
ATOM 2343 N N . ASP B 1 142 ? -17.094 25.594 0.291 1 39.44 142 ASP B N 1
ATOM 2344 C CA . ASP B 1 142 ? -18.25 26.312 0.813 1 39.44 142 ASP B CA 1
ATOM 2345 C C . ASP B 1 142 ? -18.062 26.656 2.287 1 39.44 142 ASP B C 1
ATOM 2347 O O . ASP B 1 142 ? -17.609 25.828 3.078 1 39.44 142 ASP B O 1
ATOM 2351 N N . ARG B 1 143 ? -18.016 27.953 2.832 1 36.47 143 ARG B N 1
ATOM 2352 C CA . ARG B 1 143 ? -18.359 28.578 4.109 1 36.47 143 ARG B CA 1
ATOM 2353 C C . ARG B 1 143 ? -19.406 27.75 4.852 1 36.47 143 ARG B C 1
ATOM 2355 O O . ARG B 1 143 ? -19.766 28.078 5.988 1 36.47 143 ARG B O 1
ATOM 2362 N N . ARG B 1 144 ? -20.594 27.25 4.277 1 36.53 144 ARG B N 1
ATOM 2363 C CA . ARG B 1 144 ? -21.625 26.797 5.199 1 36.53 144 ARG B CA 1
ATOM 2364 C C . ARG B 1 144 ? -21.219 25.5 5.887 1 36.53 144 ARG B C 1
ATOM 2366 O O . ARG B 1 144 ? -20.812 24.547 5.227 1 36.53 144 ARG B O 1
ATOM 2373 N N . GLU B 1 145 ? -20.906 25.438 7.109 1 36.12 145 GLU B N 1
ATOM 2374 C CA . GLU B 1 145 ? -20.688 24.5 8.203 1 36.12 145 GLU B CA 1
ATOM 2375 C C . GLU B 1 145 ? -21.531 23.234 8.031 1 36.12 145 GLU B C 1
ATOM 2377 O O . GLU B 1 145 ? -21.234 22.203 8.625 1 36.12 145 GLU B O 1
ATOM 2382 N N . ASP B 1 146 ? -22.797 23.312 7.398 1 35.06 146 ASP B N 1
ATOM 2383 C CA . ASP B 1 146 ? -23.891 22.359 7.594 1 35.06 146 ASP B CA 1
ATOM 2384 C C . ASP B 1 146 ? -23.656 21.078 6.785 1 35.06 146 ASP B C 1
ATOM 2386 O O . ASP B 1 146 ? -24.016 19.984 7.227 1 35.06 146 ASP B O 1
ATOM 2390 N N . SER B 1 147 ? -23.391 21.25 5.543 1 35.72 147 SER B N 1
ATOM 2391 C CA . SER B 1 147 ? -23.562 20.078 4.695 1 35.72 147 SER B CA 1
ATOM 2392 C C . SER B 1 147 ? -22.422 19.078 4.887 1 35.72 147 SER B C 1
ATOM 2394 O O . SER B 1 147 ? -22.609 17.875 4.73 1 35.72 147 SER B O 1
ATOM 2396 N N . VAL B 1 148 ? -21.391 19.484 5.141 1 35.91 148 VAL B N 1
ATOM 2397 C CA . VAL B 1 148 ? -20.328 18.516 5.398 1 35.91 148 VAL B CA 1
ATOM 2398 C C . VAL B 1 148 ? -20.609 17.797 6.715 1 35.91 148 VAL B C 1
ATOM 2400 O O . VAL B 1 148 ? -20.406 16.578 6.816 1 35.91 148 VAL B O 1
ATOM 2403 N N . LEU B 1 149 ? -21.344 18.531 7.68 1 32.03 149 LEU B N 1
ATOM 2404 C CA . LEU B 1 149 ? -21.859 17.969 8.914 1 32.03 149 LEU B CA 1
ATOM 2405 C C . LEU B 1 149 ? -23.141 17.172 8.656 1 32.03 149 LEU B C 1
ATOM 2407 O O . LEU B 1 149 ? -23.344 16.109 9.25 1 32.03 149 LEU B O 1
ATOM 2411 N N . ASP B 1 150 ? -24.109 17.719 7.984 1 35.78 150 ASP B N 1
ATOM 2412 C CA . ASP B 1 150 ? -25.375 17.031 7.723 1 35.78 150 ASP B CA 1
ATOM 2413 C C . ASP B 1 150 ? -25.141 15.75 6.906 1 35.78 150 ASP B C 1
ATOM 2415 O O . ASP B 1 150 ? -25.781 14.727 7.156 1 35.78 150 ASP B O 1
ATOM 2419 N N . ASN B 1 151 ? -24.375 15.758 5.93 1 34.56 151 ASN B N 1
ATOM 2420 C CA . ASN B 1 151 ? -24.125 14.531 5.168 1 34.56 151 ASN B CA 1
ATOM 2421 C C . ASN B 1 151 ? -23.203 13.578 5.918 1 34.56 151 ASN B C 1
ATOM 2423 O O . ASN B 1 151 ? -23.281 12.359 5.738 1 34.56 151 ASN B O 1
ATOM 2427 N N . LEU B 1 152 ? -22.531 14.07 6.891 1 33.41 152 LEU B N 1
ATOM 2428 C CA . LEU B 1 152 ? -21.906 13.289 7.941 1 33.41 152 LEU B CA 1
ATOM 2429 C C . LEU B 1 152 ? -22.938 12.766 8.93 1 33.41 152 LEU B C 1
ATOM 2431 O O . LEU B 1 152 ? -22.828 11.633 9.406 1 33.41 152 LEU B O 1
ATOM 2435 N N . LEU B 1 153 ? -23.969 13.508 9.266 1 31.98 153 LEU B N 1
ATOM 2436 C CA . LEU B 1 153 ? -25.078 13.141 10.133 1 31.98 153 LEU B CA 1
ATOM 2437 C C . LEU B 1 153 ? -26 12.141 9.445 1 31.98 153 LEU B C 1
ATOM 2439 O O . LEU B 1 153 ? -26.562 11.258 10.102 1 31.98 153 LEU B O 1
ATOM 2443 N N . SER B 1 154 ? -26.359 12.32 8.297 1 31.89 154 SER B N 1
ATOM 2444 C CA . SER B 1 154 ? -27.297 11.352 7.742 1 31.89 154 SER B CA 1
ATOM 2445 C C . SER B 1 154 ? -26.672 9.961 7.66 1 31.89 154 SER B C 1
ATOM 2447 O O . SER B 1 154 ? -27.375 8.961 7.57 1 31.89 154 SER B O 1
ATOM 2449 N N . MET B 1 155 ? -25.438 9.781 7.598 1 30.52 155 MET B N 1
ATOM 2450 C CA . MET B 1 155 ? -24.797 8.469 7.621 1 30.52 155 MET B CA 1
ATOM 2451 C C . MET B 1 155 ? -24.75 7.91 9.039 1 30.52 155 MET B C 1
ATOM 2453 O O . MET B 1 155 ? -24.438 6.738 9.242 1 30.52 155 MET B O 1
ATOM 2457 N N . LYS B 1 156 ? -24.969 8.609 10.125 1 28.62 156 LYS B N 1
ATOM 2458 C CA . LYS B 1 156 ? -25.328 8.07 11.43 1 28.62 156 LYS B CA 1
ATOM 2459 C C . LYS B 1 156 ? -26.594 7.219 11.344 1 28.62 156 LYS B C 1
ATOM 2461 O O . LYS B 1 156 ? -26.781 6.301 12.141 1 28.62 156 LYS B O 1
ATOM 2466 N N . THR B 1 157 ? -27.562 7.578 10.609 1 28.27 157 THR B N 1
ATOM 2467 C CA . THR B 1 157 ? -28.828 6.883 10.742 1 28.27 157 THR B CA 1
ATOM 2468 C C . THR B 1 157 ? -28.75 5.477 10.156 1 28.27 157 THR B C 1
ATOM 2470 O O . THR B 1 157 ? -29.672 4.68 10.297 1 28.27 157 THR B O 1
ATOM 2473 N N . LEU B 1 158 ? -27.781 5.195 9.32 1 29.27 158 LEU B N 1
ATOM 2474 C CA . LEU B 1 158 ? -27.969 3.814 8.883 1 29.27 158 LEU B CA 1
ATOM 2475 C C . LEU B 1 158 ? -27.297 2.846 9.852 1 29.27 158 LEU B C 1
ATOM 2477 O O . LEU B 1 158 ? -27.156 1.657 9.555 1 29.27 158 LEU B O 1
ATOM 2481 N N . GLN B 1 159 ? -26.672 3.287 11.031 1 25.78 159 GLN B N 1
ATOM 2482 C CA . GLN B 1 159 ? -26.391 2.246 12.008 1 25.78 159 GLN B CA 1
ATOM 2483 C C . GLN B 1 159 ? -27.625 1.424 12.312 1 25.78 159 GLN B C 1
ATOM 2485 O O . GLN B 1 159 ? -27.578 0.193 12.328 1 25.78 159 GLN B O 1
ATOM 2490 N N . ILE B 1 160 ? -28.453 1.847 13.453 1 19.27 160 ILE B N 1
ATOM 2491 C CA . ILE B 1 160 ? -29.172 1.182 14.531 1 19.27 160 ILE B CA 1
ATOM 2492 C C . ILE B 1 160 ? -30.547 0.733 14.031 1 19.27 160 ILE B C 1
ATOM 2494 O O . ILE B 1 160 ? -31.281 0.061 14.75 1 19.27 160 ILE B O 1
ATOM 2498 N N . ARG B 1 161 ? -31 0.605 12.805 1 20.38 161 ARG B N 1
ATOM 2499 C CA . ARG B 1 161 ? -32.156 -0.207 13.102 1 20.38 161 ARG B CA 1
ATOM 2500 C C . ARG B 1 161 ? -31.812 -1.688 13.156 1 20.38 161 ARG B C 1
ATOM 2502 O O . ARG B 1 161 ? -30.938 -2.15 12.43 1 20.38 161 ARG B O 1
#

pLDDT: mean 79.03, std 23.12, range [19.27, 98.44]

Secondary structure (DSSP, 8-state):
-------------SS-EEEEEE-SS-TTEEEEEE-TTT-EEEEEETTTTEEEEEEE-SSEEEEEEE-SSSSEEEEEEES-SSTT--SEEEEETTTTEEEEEE---SS-EEEEEE-TTSS-EEEEETTS-EEEE--SS-------SHHHHHHHHGGGTTS--/-------------SS-EEEEEE-SS-TTEEEEEE-TTT-EEEEEETTTTEEEEEEE-SSEEEEEEE-SSSSEEEEEEES-SSTT--SEEEEETTTTEEEEEE---SS-EEEEEE-TTSS-EEEEETTS-EEEE--SS-------SHHHHHHHHHTTTTS--

Sequence (322 aa):
MYSSNFLHCFKDHRAAVKALAWCPYDSAVLASGGGTDDRCIKLWNAQKGTNICSIDTKAQVCGLQWNKHYKELLSGHGYSTSAESSQMCLWQYPSMTKVGGLDRHSSRVLHLSQSPDGLTVVSAGGDETIRFWEIFGPPVTDRREDSVLDNLLSMKTLQIRMYSSNFLHCFKDHRAAVKALAWCPYDSAVLASGGGTDDRCIKLWNAQKGTNICSIDTKAQVCGLQWNKHYKELLSGHGYSTSAESSQMCLWQYPSMTKVGGLDRHSSRVLHLSQSPDGLTVVSAGGDETIRFWEIFGPPVTDRREDSVLDNLLSMKTLQIR

Radius of gyration: 19.41 Å; Cα contacts (8 Å, |Δi|>4): 858; chains: 2; bounding box: 66×53×48 Å

Nearest PDB structures (foldseek):
  5g04-assembly1_R  TM=9.403E-01  e=2.208E-13  Homo sapiens
  4ui9-assembly1_R  TM=8.972E-01  e=1.143E-12  Homo sapiens
  4aez-assembly1_A  TM=9.199E-01  e=2.598E-11  Schizosaccharomyces pombe
  4aez-assembly2_D  TM=9.236E-01  e=6.967E-11  Schizosaccharomyces pombe
  4aez-assembly3_G  TM=9.190E-01  e=4.747E-11  Schizosaccharomyces pombe

InterPro domains:
  IPR001680 WD40 repeat [PF00400] (6-45)
  IPR001680 WD40 repeat [PF00400] (99-133)
  IPR001680 WD40 repeat [PS50082] (102-135)
  IPR001680 WD40 repeat [SM00320] (3-45)
  IPR001680 WD40 repeat [SM00320] (48-92)
  IPR001680 WD40 repeat [SM00320] (95-134)
  IPR015943 WD40/YVTN repeat-like-containing domain superfamily [G3DSA:2.130.10.10] (1-139)
  IPR019775 WD40 repeat, conserved site [PS00678] (121-135)
  IPR033010 WD repeat Cdc20/Fizzy [PTHR19918] (5-139)
  IPR036322 WD40-repeat-containing domain superfamily [SSF50978] (5-140)